Protein AF-X0XSM4-F1 (afdb_monomer)

Nearest PDB structures (foldseek):
  2i1s-assembly2_B  TM=7.220E-01  e=7.583E-03  Methanosarcina mazei Go1
  2i1s-assembly1_A  TM=7.155E-01  e=3.153E-02  Methanosarcina mazei Go1
  3gyx-assembly6_L  TM=2.040E-01  e=9.425E+00  Megalodesulfovibrio gigas

Radius of gyration: 25.73 Å; Cα contacts (8 Å, |Δi|>4): 231; chains: 1; bounding box: 65×59×68 Å

Solvent-accessible surface area (backbone atoms only — not comparable to full-atom values): 16179 Å² total; per-residue (Å²): 107,28,47,41,56,50,49,52,53,52,35,55,76,50,74,51,87,78,92,56,63,39,38,36,35,67,13,97,42,83,83,38,80,86,29,52,34,27,26,40,68,69,57,52,54,51,36,65,72,67,71,59,75,90,64,63,70,47,48,17,76,74,40,37,56,77,78,66,67,73,48,62,74,37,59,32,21,37,39,43,34,84,89,72,73,42,74,44,80,48,71,35,75,72,83,75,85,80,62,86,91,59,81,78,88,71,90,87,81,84,85,80,76,62,78,76,76,81,63,75,67,83,58,81,68,59,98,76,67,80,76,79,71,72,46,74,66,52,54,48,51,52,54,48,51,54,52,31,53,52,54,43,50,57,59,71,65,53,87,75,59,93,85,61,54,64,54,61,54,52,70,72,52,58,73,66,58,56,48,52,54,29,53,78,74,70,54,75,89,71,88,46,71,71,56,47,40,52,51,48,53,67,46,59,81,36,65,73,50,44,48,66,59,54,69,77,49,54,69,70,60,48,50,53,51,48,45,31,50,72,77,38,80,63,52,78,54,68,70,62,46,30,75,74,78,46,76,89,86,80,81,70,66,56,90,69,81,76,84,124

Secondary structure (DSSP, 8-state):
-BHHHHHHHHHHHTT------EEEE-SSSTT-TTS-EEE-HHHHHHHHHHT---S-EEETTT-BTGGGT--TT-EEEEEE-TTTTEEEEEE--------TTS-SS------SPPPPP---------TT-------HHHHHHHHHHHHHHHHHHHHHTS---TT--HHHHHHHS-HHHHHHHHHHHT-----SHHHHHHHHHHHTT-HHHHHHHHTTS-HHHHHHHHIIIIISTT---HHHHHHHH-------S-TTTT--

Mean predicted aligned error: 17.52 Å

InterPro domains:
  IPR012912 Plasmid pRiA4b, Orf3-like domain [PF07929] (2-116)
  IPR024047 MM3350-like superfamily [G3DSA:3.10.290.30] (1-140)
  IPR024047 MM3350-like superfamily [SSF159941] (1-137)

Structure (mmCIF, N/CA/C/O backbone):
data_AF-X0XSM4-F1
#
_entry.id   AF-X0XSM4-F1
#
loop_
_atom_site.group_PDB
_atom_site.id
_atom_site.type_symbol
_atom_site.label_atom_id
_atom_site.label_alt_id
_atom_site.label_comp_id
_atom_site.label_asym_id
_atom_site.label_entity_id
_atom_site.label_seq_id
_atom_site.pdbx_PDB_ins_code
_atom_site.Cartn_x
_atom_site.Cartn_y
_atom_site.Cartn_z
_atom_site.occupancy
_atom_site.B_iso_or_equiv
_atom_site.auth_seq_id
_atom_site.auth_comp_id
_atom_site.auth_asym_id
_atom_site.auth_atom_id
_atom_site.pdbx_PDB_model_num
ATOM 1 N N . GLN A 1 1 ? 18.789 -13.164 -24.350 1.00 89.06 1 GLN A N 1
ATOM 2 C CA . GLN A 1 1 ? 18.150 -11.992 -23.742 1.00 89.06 1 GLN A CA 1
ATOM 3 C C . GLN A 1 1 ? 18.539 -11.920 -22.274 1.00 89.06 1 GLN A C 1
ATOM 5 O O . GLN A 1 1 ? 18.286 -12.865 -21.519 1.00 89.06 1 GLN A O 1
ATOM 10 N N . THR A 1 2 ? 19.248 -10.860 -21.911 1.00 94.00 2 THR A N 1
ATOM 11 C CA . THR A 1 2 ? 19.599 -10.474 -20.542 1.00 94.00 2 THR A CA 1
ATOM 12 C C . THR A 1 2 ? 18.503 -9.600 -19.930 1.00 94.00 2 THR A C 1
ATOM 14 O O . THR A 1 2 ? 17.530 -9.258 -20.602 1.00 94.00 2 THR A O 1
ATOM 17 N N . LEU A 1 3 ? 18.631 -9.247 -18.648 1.00 93.81 3 LEU A N 1
ATOM 18 C CA . LEU A 1 3 ? 17.773 -8.205 -18.068 1.00 93.81 3 LEU A CA 1
ATOM 19 C C . LEU A 1 3 ? 18.073 -6.816 -18.648 1.00 93.81 3 LEU A C 1
ATOM 21 O O . LEU A 1 3 ? 17.181 -5.978 -18.694 1.00 93.81 3 LEU A O 1
ATOM 25 N N . GLU A 1 4 ? 19.294 -6.576 -19.122 1.00 93.62 4 GLU A N 1
ATOM 26 C CA . GLU A 1 4 ? 19.633 -5.349 -19.853 1.00 93.62 4 GLU A CA 1
ATOM 27 C C . GLU A 1 4 ? 18.922 -5.284 -21.216 1.00 93.62 4 GLU A C 1
ATOM 29 O O . GLU A 1 4 ? 18.350 -4.253 -21.561 1.00 93.62 4 GLU A O 1
ATOM 34 N N . ASP A 1 5 ? 18.834 -6.402 -21.944 1.00 92.69 5 ASP A N 1
ATOM 35 C CA . ASP A 1 5 ? 18.035 -6.461 -23.178 1.00 92.69 5 ASP A CA 1
ATOM 36 C C . ASP A 1 5 ? 16.553 -6.139 -22.891 1.00 92.69 5 ASP A C 1
ATOM 38 O O . ASP A 1 5 ? 15.900 -5.420 -23.650 1.00 92.69 5 ASP A O 1
ATOM 42 N N . LEU A 1 6 ? 16.025 -6.633 -21.762 1.00 93.06 6 LEU A N 1
ATOM 43 C CA . LEU A 1 6 ? 14.666 -6.323 -21.309 1.00 93.06 6 LEU A CA 1
ATOM 44 C C . LEU A 1 6 ? 14.508 -4.842 -20.932 1.00 93.06 6 LEU A C 1
ATOM 46 O O . LEU A 1 6 ? 13.479 -4.245 -21.242 1.00 93.06 6 LEU A O 1
ATOM 50 N N . HIS A 1 7 ? 15.512 -4.242 -20.292 1.00 92.25 7 HIS A N 1
ATOM 51 C CA . HIS A 1 7 ? 15.521 -2.813 -19.986 1.00 92.25 7 HIS A CA 1
ATOM 52 C C . HIS A 1 7 ? 15.334 -1.979 -21.258 1.00 92.25 7 HIS A C 1
ATOM 54 O O . HIS A 1 7 ? 14.421 -1.154 -21.307 1.00 92.25 7 HIS A O 1
ATOM 60 N N . TYR A 1 8 ? 16.131 -2.235 -22.297 1.00 90.88 8 TYR A N 1
ATOM 61 C CA . TYR A 1 8 ? 16.011 -1.509 -23.559 1.00 90.88 8 TYR A CA 1
ATOM 62 C C . TYR A 1 8 ? 14.669 -1.772 -24.249 1.00 90.88 8 TYR A C 1
ATOM 64 O O . TYR A 1 8 ? 14.053 -0.840 -24.762 1.00 90.88 8 TYR A O 1
ATOM 72 N N . ALA A 1 9 ? 14.154 -3.005 -24.199 1.00 92.06 9 ALA A N 1
ATOM 73 C CA . ALA A 1 9 ? 12.828 -3.321 -24.731 1.00 92.06 9 ALA A CA 1
ATOM 74 C C . ALA A 1 9 ? 11.721 -2.477 -24.070 1.00 92.06 9 ALA A C 1
ATOM 76 O O . ALA A 1 9 ? 10.849 -1.942 -24.761 1.00 92.06 9 ALA A O 1
ATOM 77 N N . ILE A 1 10 ? 11.770 -2.321 -22.743 1.00 89.88 10 ILE A N 1
ATOM 78 C CA . ILE A 1 10 ? 10.835 -1.474 -21.993 1.00 89.88 10 ILE A CA 1
ATOM 79 C C . ILE A 1 10 ? 11.050 -0.004 -22.366 1.00 89.88 10 ILE A C 1
ATOM 81 O O . ILE A 1 10 ? 10.089 0.672 -22.722 1.00 89.88 10 ILE A O 1
ATOM 85 N N . LEU A 1 11 ? 12.295 0.478 -22.355 1.00 88.31 11 LEU A N 1
ATOM 86 C CA . LEU A 1 11 ? 12.647 1.860 -22.688 1.00 88.31 11 LEU A CA 1
ATOM 87 C C . LEU A 1 11 ? 12.049 2.286 -24.042 1.00 88.31 11 LEU A C 1
ATOM 89 O O . LEU A 1 11 ? 11.319 3.278 -24.116 1.00 88.31 11 LEU A O 1
ATOM 93 N N . TYR A 1 12 ? 12.278 1.481 -25.084 1.00 87.69 12 TYR A N 1
ATOM 94 C CA . TYR A 1 12 ? 11.764 1.737 -26.429 1.00 87.69 12 TYR A CA 1
ATOM 95 C C . TYR A 1 12 ? 10.240 1.641 -26.510 1.00 87.69 12 TYR A C 1
ATOM 97 O O . TYR A 1 12 ? 9.612 2.466 -27.170 1.00 87.69 12 TYR A O 1
ATOM 105 N N . SER A 1 13 ? 9.623 0.688 -25.804 1.00 88.94 13 SER A N 1
ATOM 106 C CA . SER A 1 13 ? 8.156 0.551 -25.773 1.00 88.94 13 SER A CA 1
ATOM 107 C C . SER A 1 13 ? 7.472 1.777 -25.157 1.00 88.94 13 SER A C 1
ATOM 109 O O . SER A 1 13 ? 6.352 2.141 -25.538 1.00 88.94 13 SER A O 1
ATOM 111 N N . PHE A 1 14 ? 8.163 2.440 -24.228 1.00 85.81 14 PHE A N 1
ATOM 112 C CA . PHE A 1 14 ? 7.718 3.676 -23.599 1.00 85.81 14 PHE A CA 1
ATOM 113 C C . PHE A 1 14 ? 8.187 4.949 -24.318 1.00 85.81 14 PHE A C 1
ATOM 115 O O . PHE A 1 14 ? 7.875 6.030 -23.824 1.00 85.81 14 PHE A O 1
ATOM 122 N N . GLU A 1 15 ? 8.832 4.843 -25.486 1.00 84.81 15 GLU A N 1
ATOM 123 C CA . GLU A 1 15 ? 9.319 5.986 -26.284 1.00 84.81 15 GLU A CA 1
ATOM 124 C C . GLU A 1 15 ? 10.298 6.876 -25.496 1.00 84.81 15 GLU A C 1
ATOM 126 O O . GLU A 1 15 ? 10.267 8.102 -25.575 1.00 84.81 15 GLU A O 1
ATOM 131 N N . ARG A 1 16 ? 11.158 6.252 -24.684 1.00 81.19 16 ARG A N 1
ATOM 132 C CA . ARG A 1 16 ? 12.186 6.944 -23.898 1.00 81.19 16 ARG A CA 1
ATOM 133 C C . ARG A 1 16 ? 13.536 6.829 -24.601 1.00 81.19 16 ARG A C 1
ATOM 135 O O . ARG A 1 16 ? 13.877 5.768 -25.116 1.00 81.19 16 ARG A O 1
ATOM 142 N N . GLU A 1 17 ? 14.301 7.916 -24.601 1.00 69.00 17 GLU A N 1
ATOM 143 C CA . GLU A 1 17 ? 15.595 7.997 -25.302 1.00 69.00 17 GLU A CA 1
ATOM 144 C C . GLU A 1 17 ? 16.798 8.048 -24.349 1.00 69.00 17 GLU A C 1
ATOM 146 O O . GLU A 1 17 ? 17.923 7.754 -24.749 1.00 69.00 17 GLU A O 1
ATOM 151 N N . THR A 1 18 ? 16.574 8.399 -23.082 1.00 69.75 18 THR A N 1
ATOM 152 C CA . THR A 1 18 ? 17.624 8.530 -22.070 1.00 69.75 18 THR A CA 1
ATOM 153 C C . THR A 1 18 ? 17.818 7.241 -21.283 1.00 69.75 18 THR A C 1
ATOM 155 O O . THR A 1 18 ? 16.914 6.770 -20.593 1.00 69.75 18 THR A O 1
ATOM 158 N N . ASP A 1 19 ? 19.029 6.692 -21.361 1.00 73.06 19 ASP A N 1
ATOM 159 C CA . ASP A 1 19 ? 19.482 5.590 -20.515 1.00 73.06 19 ASP A CA 1
ATOM 160 C C . ASP A 1 19 ? 19.832 6.144 -19.123 1.00 73.06 19 ASP A C 1
ATOM 162 O O . ASP A 1 19 ? 20.831 6.844 -18.939 1.00 73.06 19 ASP A O 1
ATOM 166 N N . ASN A 1 20 ? 18.951 5.890 -18.156 1.00 77.75 20 ASN A N 1
ATOM 167 C CA . ASN A 1 20 ? 19.094 6.295 -16.760 1.00 77.75 20 ASN A CA 1
ATOM 168 C C . ASN A 1 20 ? 19.318 5.061 -15.882 1.00 77.75 20 ASN A C 1
ATOM 170 O O . ASN A 1 20 ? 18.975 3.940 -16.252 1.00 77.75 20 ASN A O 1
ATOM 174 N N . ALA A 1 21 ? 19.834 5.266 -14.666 1.00 83.62 21 ALA A N 1
ATOM 175 C CA . ALA A 1 21 ? 20.034 4.174 -13.716 1.00 83.62 21 ALA A CA 1
ATOM 176 C C . ALA A 1 21 ? 18.736 3.382 -13.480 1.00 83.62 21 ALA A C 1
ATOM 178 O O . ALA A 1 21 ? 17.670 3.958 -13.243 1.00 83.62 21 ALA A O 1
ATOM 179 N N . TYR A 1 22 ? 18.855 2.055 -13.520 1.00 87.94 22 TYR A N 1
ATOM 180 C CA . TYR A 1 22 ? 17.733 1.136 -13.390 1.00 87.94 22 TYR A CA 1
ATOM 181 C C . TYR A 1 22 ? 18.068 -0.074 -12.509 1.00 87.94 22 TYR A C 1
ATOM 183 O O . TYR A 1 22 ? 19.235 -0.442 -12.325 1.00 87.94 22 TYR A O 1
ATOM 191 N N . GLU A 1 23 ? 17.021 -0.705 -11.978 1.00 89.75 23 GLU A N 1
ATOM 192 C CA . GLU A 1 23 ? 17.104 -1.871 -11.101 1.00 89.75 23 GLU A CA 1
ATOM 193 C C . GLU A 1 23 ? 15.926 -2.824 -11.324 1.00 89.75 23 GLU A C 1
ATOM 195 O O . GLU A 1 23 ? 14.773 -2.409 -11.392 1.00 89.75 23 GLU A O 1
ATOM 200 N N . PHE A 1 24 ? 16.210 -4.122 -11.382 1.00 90.19 24 PHE A N 1
ATOM 201 C CA . PHE A 1 24 ? 15.199 -5.173 -11.323 1.00 90.19 24 PHE A CA 1
ATOM 202 C C . PHE A 1 24 ? 15.213 -5.843 -9.953 1.00 90.19 24 PHE A C 1
ATOM 204 O O . PHE A 1 24 ? 16.271 -6.278 -9.491 1.00 90.19 24 PHE A O 1
ATOM 211 N N . CYS A 1 25 ? 14.039 -6.012 -9.346 1.00 88.81 25 CYS A N 1
ATOM 212 C CA . CYS A 1 25 ? 13.877 -6.676 -8.055 1.00 88.81 25 CYS A CA 1
ATOM 213 C C . CYS A 1 25 ? 12.989 -7.907 -8.188 1.00 88.81 25 CYS A C 1
ATOM 215 O O . CYS A 1 25 ? 11.821 -7.821 -8.552 1.00 88.81 25 CYS A O 1
ATOM 217 N N . THR A 1 26 ? 13.542 -9.057 -7.809 1.00 82.50 26 THR A N 1
ATOM 218 C CA . THR A 1 26 ? 12.849 -10.361 -7.820 1.00 82.50 26 THR A CA 1
ATOM 219 C C . THR A 1 26 ? 12.192 -10.707 -6.474 1.00 82.50 26 THR A C 1
ATOM 221 O O . THR A 1 26 ? 11.944 -11.875 -6.178 1.00 82.50 26 THR A O 1
ATOM 224 N N . GLY A 1 27 ? 11.965 -9.701 -5.620 1.00 72.19 27 GLY A N 1
ATOM 225 C CA . GLY A 1 27 ? 11.283 -9.849 -4.331 1.00 72.19 27 GLY A CA 1
ATOM 226 C C . GLY A 1 27 ? 9.802 -10.207 -4.484 1.00 72.19 27 GLY A C 1
ATOM 227 O O . GLY A 1 27 ? 9.268 -10.248 -5.589 1.00 72.19 27 GLY A O 1
ATOM 228 N N . LYS A 1 28 ? 9.118 -10.470 -3.364 1.00 66.75 28 LYS A N 1
ATOM 229 C CA . LYS A 1 28 ? 7.682 -10.816 -3.376 1.00 66.75 28 LYS A CA 1
ATOM 230 C C . LYS A 1 28 ? 6.769 -9.628 -3.688 1.00 66.75 28 LYS A C 1
ATOM 232 O O . LYS A 1 28 ? 5.593 -9.835 -3.967 1.00 66.75 28 LYS A O 1
ATOM 237 N N . ASP A 1 29 ? 7.301 -8.416 -3.585 1.00 65.25 29 ASP A N 1
ATOM 238 C CA . ASP A 1 29 ? 6.601 -7.149 -3.765 1.00 65.25 29 ASP A CA 1
ATOM 239 C C . ASP A 1 29 ? 7.558 -6.137 -4.431 1.00 65.25 29 ASP A C 1
ATOM 241 O O . ASP A 1 29 ? 8.773 -6.233 -4.217 1.00 65.25 29 ASP A O 1
ATOM 245 N N . PRO A 1 30 ? 7.063 -5.175 -5.232 1.00 61.97 30 PRO A N 1
ATOM 246 C CA . PRO A 1 30 ? 7.872 -4.105 -5.818 1.00 61.97 30 PRO A CA 1
ATOM 247 C C . PRO A 1 30 ? 8.816 -3.363 -4.865 1.00 61.97 30 PRO A C 1
ATOM 249 O O . PRO A 1 30 ? 9.881 -2.928 -5.315 1.00 61.97 30 PRO A O 1
ATOM 252 N N . TYR A 1 31 ? 8.453 -3.255 -3.585 1.00 64.75 31 TYR A N 1
ATOM 253 C CA . TYR A 1 31 ? 9.234 -2.616 -2.523 1.00 64.75 31 TYR A CA 1
ATOM 254 C C . TYR A 1 31 ? 9.943 -3.626 -1.602 1.00 64.75 31 TYR A C 1
ATOM 256 O O . TYR A 1 31 ? 10.636 -3.231 -0.659 1.00 64.75 31 TYR A O 1
ATOM 264 N N . ASP A 1 32 ? 9.805 -4.931 -1.856 1.00 67.19 32 ASP A N 1
ATOM 265 C CA . ASP A 1 32 ? 10.475 -5.983 -1.092 1.00 67.19 32 ASP A CA 1
ATOM 266 C C . ASP A 1 32 ? 11.976 -6.025 -1.411 1.00 67.19 32 ASP A C 1
ATOM 268 O O . ASP A 1 32 ? 12.456 -6.748 -2.289 1.00 67.19 32 ASP A O 1
ATOM 272 N N . ARG A 1 33 ? 12.744 -5.271 -0.619 1.00 62.72 33 ARG A N 1
ATOM 273 C CA . ARG A 1 33 ? 14.212 -5.209 -0.688 1.00 62.72 33 ARG A CA 1
ATOM 274 C C . ARG A 1 33 ? 14.915 -6.488 -0.209 1.00 62.72 33 ARG A C 1
ATOM 276 O O . ARG A 1 33 ? 16.144 -6.511 -0.174 1.00 62.72 33 ARG A O 1
ATOM 283 N N . SER A 1 34 ? 14.182 -7.537 0.184 1.00 67.69 34 SER A N 1
ATOM 284 C CA . SER A 1 34 ? 14.777 -8.826 0.567 1.00 67.69 34 SER A CA 1
ATOM 285 C C . SER A 1 34 ? 15.124 -9.722 -0.633 1.00 67.69 34 SER A C 1
ATOM 287 O O . SER A 1 34 ? 15.891 -10.679 -0.479 1.00 67.69 34 SER A O 1
ATOM 289 N N . GLY A 1 35 ? 14.596 -9.406 -1.823 1.00 73.75 35 GLY A N 1
ATOM 290 C CA . GLY A 1 35 ? 14.888 -10.099 -3.080 1.00 73.75 35 GLY A CA 1
ATOM 291 C C . GLY A 1 35 ? 16.284 -9.816 -3.651 1.00 73.75 35 GLY A C 1
ATOM 292 O O . GLY A 1 35 ? 17.011 -8.937 -3.189 1.00 73.75 35 GLY A O 1
ATOM 293 N N . VAL A 1 36 ? 16.674 -10.576 -4.682 1.00 84.75 36 VAL A N 1
ATOM 294 C CA . VAL A 1 36 ? 17.908 -10.300 -5.438 1.00 84.75 36 VAL A CA 1
ATOM 295 C C . VAL A 1 36 ? 17.657 -9.107 -6.354 1.00 84.75 36 VAL A C 1
ATOM 297 O O . VAL A 1 36 ? 16.639 -9.075 -7.056 1.00 84.75 36 VAL A O 1
ATOM 300 N N . ARG A 1 37 ? 18.597 -8.158 -6.347 1.00 87.50 37 ARG A N 1
ATOM 301 C CA . ARG A 1 37 ? 18.556 -6.950 -7.175 1.00 87.50 37 ARG A CA 1
ATOM 302 C C . ARG A 1 37 ? 19.527 -7.067 -8.331 1.00 87.50 37 ARG A C 1
ATOM 304 O O . ARG A 1 37 ? 20.675 -7.450 -8.116 1.00 87.50 37 ARG A O 1
ATOM 311 N N . TYR A 1 38 ? 19.098 -6.702 -9.528 1.00 90.38 38 TYR A N 1
ATOM 312 C CA . TYR A 1 38 ? 19.962 -6.641 -10.701 1.00 90.38 38 TYR A CA 1
ATOM 313 C C . TYR A 1 38 ? 20.011 -5.212 -11.219 1.00 90.38 38 TYR A C 1
ATOM 315 O O . TYR A 1 38 ? 18.990 -4.670 -11.627 1.00 90.38 38 TYR A O 1
ATOM 323 N N . VAL A 1 39 ? 21.195 -4.607 -11.180 1.00 89.44 39 VAL A N 1
ATOM 324 C CA . VAL A 1 39 ? 21.393 -3.178 -11.466 1.00 89.44 39 VAL A CA 1
ATOM 325 C C . VAL A 1 39 ? 22.245 -2.971 -12.717 1.00 89.44 39 VAL A C 1
ATOM 327 O O . VAL A 1 39 ? 22.939 -3.895 -13.167 1.00 89.44 39 VAL A O 1
ATOM 330 N N . CYS A 1 40 ? 22.206 -1.755 -13.269 1.00 87.69 40 CYS A N 1
ATOM 331 C CA . CYS A 1 40 ? 23.067 -1.361 -14.384 1.00 87.69 40 CYS A CA 1
ATOM 332 C C . CYS A 1 40 ? 24.562 -1.449 -14.025 1.00 87.69 40 CYS A C 1
ATOM 334 O O . CYS A 1 40 ? 24.969 -1.422 -12.855 1.00 87.69 40 CYS A O 1
ATOM 336 N N . LYS A 1 41 ? 25.404 -1.574 -15.052 1.00 83.75 41 LYS A N 1
ATOM 337 C CA . LYS A 1 41 ? 26.846 -1.818 -14.917 1.00 83.75 41 LYS A CA 1
ATOM 338 C C . LYS A 1 41 ? 27.560 -0.719 -14.126 1.00 83.75 41 LYS A C 1
ATOM 340 O O . LYS A 1 41 ? 28.451 -1.011 -13.328 1.00 83.75 41 LYS A O 1
ATOM 345 N N . GLU A 1 42 ? 27.158 0.527 -14.319 1.00 80.94 42 GLU A N 1
ATOM 346 C CA . GLU A 1 42 ? 27.695 1.712 -13.655 1.00 80.94 42 GLU A CA 1
ATOM 347 C C . GLU A 1 42 ? 27.440 1.626 -12.148 1.00 80.94 42 GLU A C 1
ATOM 349 O O . GLU A 1 42 ? 28.354 1.834 -11.346 1.00 80.94 42 GLU A O 1
ATOM 354 N N . THR A 1 43 ? 26.225 1.228 -11.761 1.00 81.38 43 THR A N 1
ATOM 355 C CA . THR A 1 43 ? 25.838 1.027 -10.359 1.00 81.38 43 THR A CA 1
ATOM 356 C C . THR A 1 43 ? 26.631 -0.108 -9.716 1.00 81.38 43 THR A C 1
ATOM 358 O O . THR A 1 43 ? 27.134 0.061 -8.604 1.00 81.38 43 THR A O 1
ATOM 361 N N . VAL A 1 44 ? 26.835 -1.234 -10.417 1.00 79.75 44 VAL A N 1
ATOM 362 C CA . VAL A 1 44 ? 27.693 -2.331 -9.920 1.00 79.75 44 VAL A CA 1
ATOM 363 C C . VAL A 1 44 ? 29.103 -1.821 -9.613 1.00 79.75 44 VAL A C 1
ATOM 365 O O . VAL A 1 44 ? 29.607 -2.027 -8.510 1.00 79.75 44 VAL A O 1
ATOM 368 N N . GLN A 1 45 ? 29.718 -1.081 -10.539 1.00 78.75 45 GLN A N 1
ATOM 369 C CA . GLN A 1 45 ? 31.069 -0.543 -10.349 1.00 78.75 45 GLN A CA 1
ATOM 370 C C . GLN A 1 45 ? 31.153 0.446 -9.179 1.00 78.75 45 GLN A C 1
ATOM 372 O O . GLN A 1 45 ? 32.177 0.519 -8.496 1.00 78.75 45 GLN A O 1
ATOM 377 N N . GLN A 1 46 ? 30.106 1.238 -8.939 1.00 76.50 46 GLN A N 1
ATOM 378 C CA . GLN A 1 46 ? 30.055 2.158 -7.801 1.00 76.50 46 GLN A CA 1
ATOM 379 C C . GLN A 1 46 ? 29.936 1.420 -6.463 1.00 76.50 46 GLN A C 1
ATOM 381 O O . GLN A 1 46 ? 30.607 1.800 -5.500 1.00 76.50 46 GLN A O 1
ATOM 386 N N . ILE A 1 47 ? 29.123 0.361 -6.408 1.00 75.19 47 ILE A N 1
ATOM 387 C CA . ILE A 1 47 ? 28.968 -0.501 -5.228 1.00 75.19 47 ILE A CA 1
ATOM 388 C C . ILE A 1 47 ? 30.299 -1.182 -4.889 1.00 75.19 47 ILE A C 1
ATOM 390 O O . ILE A 1 47 ? 30.751 -1.116 -3.744 1.00 75.19 47 ILE A O 1
ATOM 394 N N . GLU A 1 48 ? 30.966 -1.759 -5.892 1.00 74.56 48 GLU A N 1
ATOM 395 C CA . GLU A 1 48 ? 32.277 -2.401 -5.739 1.00 74.56 48 GLU A CA 1
ATOM 396 C C . GLU A 1 48 ? 33.343 -1.419 -5.231 1.00 74.56 48 GLU A C 1
ATOM 398 O O . GLU A 1 48 ? 34.116 -1.754 -4.334 1.00 74.56 48 GLU A O 1
ATOM 403 N N . LYS A 1 49 ? 33.348 -0.176 -5.735 1.00 72.50 49 LYS A N 1
ATOM 404 C CA . LYS A 1 49 ? 34.269 0.885 -5.283 1.00 72.50 49 LYS A CA 1
ATOM 405 C C . LYS A 1 49 ? 34.004 1.352 -3.850 1.00 72.50 49 LYS A C 1
ATOM 407 O O . LYS A 1 49 ? 34.950 1.695 -3.147 1.00 72.50 49 LYS A O 1
ATOM 412 N N . LYS A 1 50 ? 32.738 1.403 -3.421 1.00 68.12 50 LYS A N 1
ATOM 413 C CA . LYS A 1 50 ? 32.342 1.850 -2.072 1.00 68.12 50 LYS A CA 1
ATOM 414 C C . LYS A 1 50 ? 32.430 0.745 -1.013 1.00 68.12 50 LYS A C 1
ATOM 416 O O . LYS A 1 50 ? 32.290 1.047 0.167 1.00 68.12 50 LYS A O 1
ATOM 421 N N . GLY A 1 51 ? 32.648 -0.514 -1.406 1.00 57.16 51 GLY A N 1
ATOM 422 C CA . GLY A 1 51 ? 32.749 -1.653 -0.484 1.00 57.16 51 GLY A CA 1
ATOM 423 C C . GLY A 1 51 ? 31.458 -1.961 0.286 1.00 57.16 51 GLY A C 1
ATOM 424 O O . GLY A 1 51 ? 31.492 -2.713 1.258 1.00 57.16 51 GLY A O 1
ATOM 425 N N . SER A 1 52 ? 30.325 -1.385 -0.126 1.00 52.56 52 SER A N 1
ATOM 426 C CA . SER A 1 52 ? 29.034 -1.523 0.551 1.00 52.56 52 SER A CA 1
ATOM 427 C C . SER A 1 52 ? 28.167 -2.538 -0.186 1.00 52.56 52 SER A C 1
ATOM 429 O O . SER A 1 52 ? 27.386 -2.189 -1.065 1.00 52.56 52 SER A O 1
ATOM 431 N N . ALA A 1 53 ? 28.332 -3.817 0.140 1.00 51.50 53 ALA A N 1
ATOM 432 C CA . ALA A 1 53 ? 27.475 -4.887 -0.364 1.00 51.50 53 ALA A CA 1
ATOM 433 C C . ALA A 1 53 ? 26.326 -5.158 0.622 1.00 51.50 53 ALA A C 1
ATOM 435 O O . ALA A 1 53 ? 26.232 -6.236 1.208 1.00 51.50 53 ALA A O 1
ATOM 436 N N . GLU A 1 54 ? 25.451 -4.176 0.851 1.00 47.00 54 GLU A N 1
ATOM 437 C CA . GLU A 1 54 ? 24.199 -4.434 1.571 1.00 47.00 54 GLU A CA 1
ATOM 438 C C . GLU A 1 54 ? 23.211 -5.147 0.637 1.00 47.00 54 GLU A C 1
ATOM 440 O O . GLU A 1 54 ? 22.408 -4.512 -0.038 1.00 47.00 54 GLU A O 1
ATOM 445 N N . GLY A 1 55 ? 23.285 -6.482 0.577 1.00 57.09 55 GLY A N 1
ATOM 446 C CA . GLY A 1 55 ? 22.331 -7.347 -0.133 1.00 57.09 55 GLY A CA 1
ATOM 447 C C . GLY A 1 55 ? 22.915 -8.124 -1.320 1.00 57.09 55 GLY A C 1
ATOM 448 O O . GLY A 1 55 ? 24.041 -7.897 -1.757 1.00 57.09 55 GLY A O 1
ATOM 449 N N . LYS A 1 56 ? 22.140 -9.085 -1.844 1.00 69.31 56 LYS A N 1
ATOM 450 C CA . LYS A 1 56 ? 22.491 -9.849 -3.053 1.00 69.31 56 LYS A CA 1
ATOM 451 C C . LYS A 1 56 ? 22.224 -8.978 -4.285 1.00 69.31 56 LYS A C 1
ATOM 453 O O . LYS A 1 56 ? 21.116 -8.995 -4.817 1.00 69.31 56 LYS A O 1
ATOM 458 N N . THR A 1 57 ? 23.226 -8.214 -4.707 1.00 77.50 57 THR A N 1
ATOM 459 C CA . THR A 1 57 ? 23.167 -7.391 -5.922 1.00 77.50 57 THR A CA 1
ATOM 460 C C . THR A 1 57 ? 23.947 -8.067 -7.055 1.00 77.50 57 THR A C 1
ATOM 462 O O . THR A 1 57 ? 25.082 -8.494 -6.857 1.00 77.50 57 THR A O 1
ATOM 465 N N . GLY A 1 58 ? 23.336 -8.183 -8.232 1.00 85.19 58 GLY A N 1
ATOM 466 C CA . GLY A 1 58 ? 23.927 -8.704 -9.464 1.00 85.19 58 GLY A CA 1
ATOM 467 C C . GLY A 1 58 ? 23.892 -7.681 -10.602 1.00 85.19 58 GLY A C 1
ATOM 468 O O . GLY A 1 58 ? 23.282 -6.621 -10.490 1.00 85.19 58 GLY A O 1
ATOM 469 N N . SER A 1 59 ? 24.545 -8.004 -11.718 1.00 89.25 59 SER A N 1
ATOM 470 C CA . SER A 1 59 ? 24.550 -7.163 -12.922 1.00 89.25 59 SER A CA 1
ATOM 471 C C . SER A 1 59 ? 23.435 -7.575 -13.883 1.00 89.25 59 SER A C 1
ATOM 473 O O . SER A 1 59 ? 23.358 -8.746 -14.264 1.00 89.25 59 SER A O 1
ATOM 475 N N . ALA A 1 60 ? 22.609 -6.614 -14.309 1.00 91.94 60 ALA A N 1
ATOM 476 C CA . ALA A 1 60 ? 21.553 -6.836 -15.300 1.00 91.94 60 ALA A CA 1
ATOM 477 C C . ALA A 1 60 ? 22.104 -7.247 -16.681 1.00 91.94 60 ALA A C 1
ATOM 479 O O . ALA A 1 60 ? 21.506 -8.086 -17.354 1.00 91.94 60 ALA A O 1
ATOM 480 N N . ALA A 1 61 ? 23.285 -6.740 -17.047 1.00 91.31 61 ALA A N 1
ATOM 481 C CA . ALA A 1 61 ? 23.992 -7.079 -18.284 1.00 91.31 61 ALA A CA 1
ATOM 482 C C . ALA A 1 61 ? 24.488 -8.537 -18.329 1.00 91.31 61 ALA A C 1
ATOM 484 O O . ALA A 1 61 ? 24.736 -9.086 -19.399 1.00 91.31 61 ALA A O 1
ATOM 485 N N . MET A 1 62 ? 24.657 -9.180 -17.167 1.00 89.75 62 MET A N 1
ATOM 486 C CA . MET A 1 62 ? 25.252 -10.521 -17.068 1.00 89.75 62 MET A CA 1
ATOM 487 C C . MET A 1 62 ? 24.220 -11.626 -16.830 1.00 89.75 62 MET A C 1
ATOM 489 O O . MET A 1 62 ? 24.480 -12.786 -17.147 1.00 89.75 62 MET A O 1
ATOM 493 N N . ILE A 1 63 ? 23.068 -11.298 -16.243 1.00 93.06 63 ILE A N 1
ATOM 494 C CA . ILE A 1 63 ? 22.025 -12.280 -15.940 1.00 93.06 63 ILE A CA 1
ATOM 495 C C . ILE A 1 63 ? 21.087 -12.455 -17.136 1.00 93.06 63 ILE A C 1
ATOM 497 O O . ILE A 1 63 ? 20.611 -11.486 -17.726 1.00 93.06 63 ILE A O 1
ATOM 501 N N . THR A 1 64 ? 20.802 -13.706 -17.495 1.00 92.56 64 THR A N 1
ATOM 502 C CA . THR A 1 64 ? 19.856 -14.029 -18.574 1.00 92.56 64 THR A CA 1
ATOM 503 C C . THR A 1 64 ? 18.452 -14.242 -18.024 1.00 92.56 64 THR A C 1
ATOM 505 O O . THR A 1 64 ? 18.303 -14.761 -16.916 1.00 92.56 64 THR A O 1
ATOM 508 N N . LEU A 1 65 ? 17.420 -13.931 -18.814 1.00 90.06 65 LEU A N 1
ATOM 509 C CA . LEU A 1 65 ? 16.033 -14.234 -18.436 1.00 90.06 65 LEU A CA 1
ATOM 510 C C . LEU A 1 65 ? 15.836 -15.731 -18.143 1.00 90.06 65 LEU A C 1
ATOM 512 O O . LEU A 1 65 ? 15.193 -16.091 -17.164 1.00 90.06 65 LEU A O 1
ATOM 516 N N . ALA A 1 66 ? 16.478 -16.606 -18.923 1.00 89.62 66 ALA A N 1
ATOM 517 C CA . ALA A 1 66 ? 16.431 -18.053 -18.709 1.00 89.62 66 ALA A CA 1
ATOM 518 C C . ALA A 1 66 ? 17.054 -18.480 -17.365 1.00 89.62 66 ALA A C 1
ATOM 520 O O . ALA A 1 66 ? 16.539 -19.371 -16.696 1.00 89.62 66 ALA A O 1
ATOM 521 N N . SER A 1 67 ? 18.145 -17.835 -16.938 1.00 90.62 67 SER A N 1
ATOM 522 C CA . SER A 1 67 ? 18.807 -18.149 -15.661 1.00 90.62 67 SER A CA 1
ATOM 523 C C . SER A 1 67 ? 18.053 -17.669 -14.420 1.00 90.62 67 SER A C 1
ATOM 525 O O . SER A 1 67 ? 18.395 -18.090 -13.318 1.00 90.62 67 SER A O 1
ATOM 527 N N . LEU A 1 68 ? 17.048 -16.801 -14.582 1.00 87.94 68 LEU A N 1
ATOM 528 C CA . LEU A 1 68 ? 16.191 -16.360 -13.478 1.00 87.94 68 LEU A CA 1
ATOM 529 C C . LEU A 1 68 ? 15.151 -17.417 -13.074 1.00 87.94 68 LEU A C 1
ATOM 531 O O . LEU A 1 68 ? 14.515 -17.248 -12.039 1.00 87.94 68 LEU A O 1
ATOM 535 N N . ASP A 1 69 ? 14.987 -18.486 -13.866 1.00 88.38 69 ASP A N 1
ATOM 536 C CA . ASP A 1 69 ? 13.995 -19.551 -13.649 1.00 88.38 69 ASP A CA 1
ATOM 537 C C . ASP A 1 69 ? 12.571 -19.007 -13.411 1.00 88.38 69 ASP A C 1
ATOM 539 O O . ASP A 1 69 ? 11.834 -19.484 -12.543 1.00 88.38 69 ASP A O 1
ATOM 543 N N . LEU A 1 70 ? 12.207 -17.973 -14.183 1.00 88.75 70 LEU A N 1
ATOM 544 C CA . LEU A 1 70 ? 10.912 -17.299 -14.095 1.00 88.75 70 LEU A CA 1
ATOM 545 C C . LEU A 1 70 ? 9.765 -18.292 -14.301 1.00 88.75 70 LEU A C 1
ATOM 547 O O . LEU A 1 70 ? 9.834 -19.176 -15.161 1.00 88.75 70 LEU A O 1
ATOM 551 N N . LYS A 1 71 ? 8.705 -18.134 -13.510 1.00 87.94 71 LYS A N 1
ATOM 552 C CA . LYS A 1 71 ? 7.496 -18.958 -13.590 1.00 87.94 71 LYS A CA 1
ATOM 553 C C . LYS A 1 71 ? 6.347 -18.186 -14.219 1.00 87.94 71 LYS A C 1
ATOM 555 O O . LYS A 1 71 ? 6.280 -16.964 -14.104 1.00 87.94 71 LYS A O 1
ATOM 560 N N . ASP A 1 72 ? 5.427 -18.929 -14.820 1.00 90.62 72 ASP A N 1
ATOM 561 C CA . ASP A 1 72 ? 4.130 -18.398 -15.225 1.00 90.62 72 ASP A CA 1
ATOM 562 C C . ASP A 1 72 ? 3.450 -17.732 -14.018 1.00 90.62 72 ASP A C 1
ATOM 564 O O . ASP A 1 72 ? 3.572 -18.197 -12.878 1.00 90.62 72 ASP A O 1
ATOM 568 N N . ASP A 1 73 ? 2.774 -16.618 -14.272 1.00 84.75 73 ASP A N 1
ATOM 569 C CA . ASP A 1 73 ? 2.140 -15.743 -13.284 1.00 84.75 73 ASP A CA 1
ATOM 570 C C . ASP A 1 73 ? 3.070 -15.091 -12.250 1.00 84.75 73 ASP A C 1
ATOM 572 O O . ASP A 1 73 ? 2.612 -14.464 -11.290 1.00 84.75 73 ASP A O 1
ATOM 576 N N . GLN A 1 74 ? 4.388 -15.171 -12.440 1.00 84.38 74 GLN A N 1
ATOM 577 C CA . GLN A 1 74 ? 5.328 -14.459 -11.586 1.00 84.38 74 GLN A CA 1
ATOM 578 C C . GLN A 1 74 ? 5.302 -12.957 -11.880 1.00 84.38 74 GLN A C 1
ATOM 580 O O . GLN A 1 74 ? 5.327 -12.528 -13.033 1.00 84.38 74 GLN A O 1
ATOM 585 N N .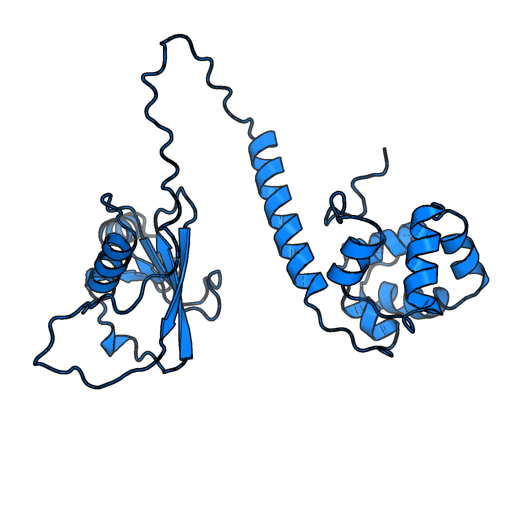 VAL A 1 75 ? 5.326 -12.149 -10.821 1.00 86.75 75 VAL A N 1
ATOM 586 C CA . VAL A 1 75 ? 5.479 -10.695 -10.912 1.00 86.75 75 VAL A CA 1
ATOM 587 C C . VAL A 1 75 ? 6.806 -10.292 -10.284 1.00 86.75 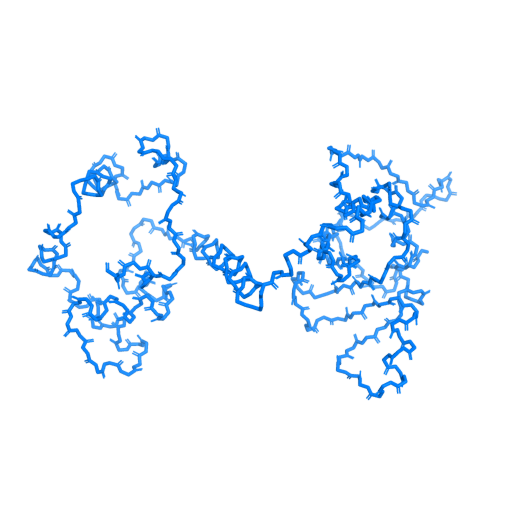75 VAL A C 1
ATOM 589 O O . VAL A 1 75 ? 7.179 -10.804 -9.229 1.00 86.75 75 VAL A O 1
ATOM 592 N N . PHE A 1 76 ? 7.520 -9.379 -10.932 1.00 87.44 76 PHE A N 1
ATOM 593 C CA . PHE A 1 76 ? 8.720 -8.745 -10.391 1.00 87.44 76 PHE A CA 1
ATOM 594 C C . PHE A 1 76 ? 8.754 -7.267 -10.787 1.00 87.44 76 PHE A C 1
ATOM 596 O O . PHE A 1 76 ? 8.044 -6.854 -11.705 1.00 87.44 76 PHE A O 1
ATOM 603 N N . SER A 1 77 ? 9.533 -6.451 -10.078 1.00 88.50 77 SER A N 1
ATOM 604 C CA . SER A 1 77 ? 9.557 -5.007 -10.323 1.00 88.50 77 SER A CA 1
ATOM 605 C C . SER A 1 77 ? 10.769 -4.557 -11.119 1.00 88.50 77 SER A C 1
ATOM 607 O O . SER A 1 77 ? 11.848 -5.153 -11.066 1.00 88.50 77 SER A O 1
ATOM 609 N N . TYR A 1 78 ? 10.556 -3.474 -11.855 1.00 88.69 78 TYR A N 1
ATOM 610 C CA . TYR A 1 78 ? 11.555 -2.767 -12.629 1.00 88.69 78 TYR A CA 1
ATOM 611 C C . TYR A 1 78 ? 11.481 -1.275 -12.308 1.00 88.69 78 TYR A C 1
ATOM 613 O O . TYR A 1 78 ? 10.494 -0.601 -12.604 1.00 88.69 78 TYR A O 1
ATOM 621 N N . TRP A 1 79 ? 12.537 -0.785 -11.679 1.00 86.44 79 TRP A N 1
ATOM 622 C CA . TRP A 1 79 ? 12.736 0.604 -11.317 1.00 86.44 79 TRP A CA 1
ATOM 623 C C . TRP A 1 79 ? 13.570 1.279 -12.396 1.00 86.44 79 TRP A C 1
ATOM 625 O O . TRP A 1 79 ? 14.651 0.799 -12.740 1.00 86.44 79 TRP A O 1
ATOM 635 N N . PHE A 1 80 ? 13.072 2.392 -12.917 1.00 83.50 80 PHE A N 1
ATOM 636 C CA . PHE A 1 80 ? 13.759 3.205 -13.910 1.00 83.50 80 PHE A CA 1
ATOM 637 C C . PHE A 1 80 ? 13.836 4.640 -13.427 1.00 83.50 80 PHE A C 1
ATOM 639 O O . PHE A 1 80 ? 12.835 5.177 -12.965 1.00 83.50 80 PHE A O 1
ATOM 646 N N . ASP A 1 81 ? 14.999 5.263 -13.597 1.00 73.38 81 ASP A N 1
ATOM 647 C CA . ASP A 1 81 ? 15.227 6.642 -13.187 1.00 73.38 81 ASP A CA 1
ATOM 648 C C . ASP A 1 81 ? 14.907 6.830 -11.697 1.00 73.38 81 ASP A C 1
ATOM 650 O O . ASP A 1 81 ? 13.849 7.320 -11.304 1.00 73.38 81 ASP A O 1
ATOM 654 N N . MET A 1 82 ? 15.858 6.417 -10.854 1.00 66.56 82 MET A N 1
ATOM 655 C CA . MET A 1 82 ? 15.772 6.477 -9.387 1.00 66.56 82 MET A CA 1
ATOM 656 C C . MET A 1 82 ? 15.481 7.883 -8.828 1.00 66.56 82 MET A C 1
ATOM 658 O O . MET A 1 82 ? 15.200 8.005 -7.641 1.00 66.56 82 MET A O 1
ATOM 662 N N . SER A 1 83 ? 15.561 8.931 -9.656 1.00 58.44 83 SER A N 1
ATOM 663 C CA . SER A 1 83 ? 15.196 10.303 -9.291 1.00 58.44 83 SER A CA 1
ATOM 664 C C . SER A 1 83 ? 13.726 10.644 -9.560 1.00 58.44 83 SER A C 1
ATOM 666 O O . SER A 1 83 ? 13.205 11.582 -8.968 1.00 58.44 83 SER A O 1
ATOM 668 N N . LYS A 1 84 ? 13.052 9.881 -10.431 1.00 56.91 84 LYS A N 1
ATOM 669 C CA . LYS A 1 84 ? 11.668 10.115 -10.880 1.00 56.91 84 LYS A CA 1
ATOM 670 C C . LYS A 1 84 ? 10.691 9.000 -10.483 1.00 56.91 84 LYS A C 1
ATOM 672 O O . LYS A 1 84 ? 9.563 8.990 -10.960 1.00 56.91 84 LYS A O 1
ATOM 677 N N . GLU A 1 85 ? 11.140 8.057 -9.652 1.00 65.06 85 GLU A N 1
ATOM 678 C CA . GLU A 1 85 ? 10.340 6.989 -9.025 1.00 65.06 85 GLU A CA 1
ATOM 679 C C . GLU A 1 85 ? 9.450 6.172 -9.985 1.00 65.06 85 GLU A C 1
ATOM 681 O O . GLU A 1 85 ? 8.340 5.763 -9.640 1.00 65.06 85 GLU A O 1
ATOM 686 N N . TRP A 1 86 ? 9.926 5.863 -11.198 1.00 75.75 86 TRP A N 1
ATOM 687 C CA . TRP A 1 86 ? 9.158 4.993 -12.093 1.00 75.75 86 TRP A CA 1
ATOM 688 C C . TRP A 1 86 ? 9.305 3.534 -11.697 1.00 75.75 86 TRP A C 1
ATOM 690 O O . TRP A 1 86 ? 10.359 2.926 -11.897 1.00 75.75 86 TRP A O 1
ATOM 700 N N . VAL A 1 87 ? 8.204 2.947 -11.233 1.00 82.31 87 VAL A N 1
ATOM 701 C CA . VAL A 1 87 ? 8.104 1.516 -10.950 1.00 82.31 87 VAL A CA 1
ATOM 702 C C . VAL A 1 87 ? 7.196 0.855 -11.977 1.00 82.31 87 VAL A C 1
ATOM 704 O O . VAL A 1 87 ? 6.019 1.185 -12.096 1.00 82.31 87 VAL A O 1
ATOM 707 N N . HIS A 1 88 ? 7.736 -0.118 -12.703 1.00 83.88 88 HIS A N 1
ATOM 708 C CA . HIS A 1 88 ? 6.963 -1.011 -13.555 1.00 83.88 88 HIS A CA 1
ATOM 709 C C . HIS A 1 88 ? 6.819 -2.359 -12.854 1.00 83.88 88 HIS A C 1
ATOM 711 O O . HIS A 1 88 ? 7.795 -2.919 -12.348 1.00 83.88 88 HIS A O 1
ATOM 717 N N . LEU A 1 89 ? 5.602 -2.898 -12.858 1.00 88.44 89 LEU A N 1
ATOM 718 C CA . LEU A 1 89 ? 5.345 -4.283 -12.479 1.00 88.44 89 LEU A CA 1
ATOM 719 C C . LEU A 1 89 ? 5.370 -5.135 -13.739 1.00 88.44 89 LEU A C 1
ATOM 721 O O . LEU A 1 89 ? 4.552 -4.947 -14.638 1.00 88.44 89 LEU A O 1
ATOM 725 N N . ILE A 1 90 ? 6.318 -6.061 -13.804 1.00 88.94 90 ILE A N 1
ATOM 726 C CA . ILE A 1 90 ? 6.470 -6.980 -14.925 1.00 88.94 90 ILE A CA 1
ATOM 727 C C . ILE A 1 90 ? 5.802 -8.292 -14.533 1.00 88.94 90 ILE A C 1
ATOM 729 O O . ILE A 1 90 ? 6.279 -8.996 -13.644 1.00 88.94 90 ILE A O 1
ATOM 733 N N . HIS A 1 91 ? 4.688 -8.605 -15.194 1.00 88.88 91 HIS A N 1
ATOM 734 C CA . HIS A 1 91 ? 3.963 -9.866 -15.037 1.00 88.88 91 HIS A CA 1
ATOM 735 C C . HIS A 1 91 ? 4.372 -10.830 -16.150 1.00 88.88 91 HIS A C 1
ATOM 737 O O . HIS A 1 91 ? 4.161 -10.567 -17.334 1.00 88.88 91 HIS A O 1
ATOM 743 N N . VAL A 1 92 ? 4.974 -11.950 -15.762 1.00 89.81 92 VAL A N 1
ATOM 744 C CA . VAL A 1 92 ? 5.304 -13.059 -16.655 1.00 89.81 92 VAL A CA 1
ATOM 745 C C . VAL A 1 92 ? 4.025 -13.835 -16.934 1.00 89.81 92 VAL A C 1
ATOM 747 O O . VAL A 1 92 ? 3.554 -14.587 -16.087 1.00 89.81 92 VAL A O 1
ATOM 750 N N . LEU A 1 93 ? 3.447 -13.639 -18.117 1.00 89.94 93 LEU A N 1
ATOM 751 C CA . LEU A 1 93 ? 2.219 -14.337 -18.499 1.00 89.94 93 LEU A CA 1
ATOM 752 C C . LEU A 1 93 ? 2.480 -15.824 -18.750 1.00 89.94 93 LEU A C 1
ATOM 754 O O . LEU A 1 93 ? 1.777 -16.673 -18.215 1.00 89.94 93 LEU A O 1
ATOM 758 N N . THR A 1 94 ? 3.488 -16.134 -19.566 1.00 91.44 94 THR A N 1
ATOM 759 C CA . THR A 1 94 ? 3.844 -17.504 -19.955 1.00 91.44 94 THR A CA 1
ATOM 760 C C . THR A 1 94 ? 5.332 -17.613 -20.291 1.00 91.44 94 THR A C 1
ATOM 762 O O . THR A 1 94 ? 5.935 -16.671 -20.814 1.00 91.44 94 THR A O 1
ATOM 765 N N . CYS A 1 95 ? 5.920 -18.776 -20.014 1.00 89.94 95 CYS A N 1
ATOM 766 C CA . CYS A 1 95 ? 7.277 -19.148 -20.408 1.00 89.94 95 CYS A CA 1
ATOM 767 C C . CYS A 1 95 ? 7.244 -20.272 -21.458 1.00 89.94 95 CYS A C 1
ATOM 769 O O . CYS A 1 95 ? 7.099 -21.450 -21.128 1.00 89.94 95 CYS A O 1
ATOM 771 N N . GLU A 1 96 ? 7.434 -19.920 -22.731 1.00 88.88 96 GLU A N 1
ATOM 772 C CA . GLU A 1 96 ? 7.401 -20.863 -23.858 1.00 88.88 96 GLU A CA 1
ATOM 773 C C . GLU A 1 96 ? 8.763 -21.000 -24.559 1.00 88.88 96 GLU A C 1
ATOM 775 O O . GLU A 1 96 ? 9.685 -20.204 -24.368 1.00 88.88 96 GLU A O 1
ATOM 780 N N . SER A 1 97 ? 8.910 -22.044 -25.383 1.00 86.38 97 SER A N 1
ATOM 781 C CA . SER A 1 97 ? 10.092 -22.191 -26.241 1.00 86.38 97 SER A CA 1
ATOM 782 C C . SER A 1 97 ? 10.050 -21.162 -27.368 1.00 86.38 97 SER A C 1
ATOM 784 O O . SER A 1 97 ? 9.046 -21.062 -28.064 1.00 86.38 97 SER A O 1
ATOM 786 N N . ALA A 1 98 ? 11.146 -20.426 -27.561 1.00 84.06 98 ALA A N 1
ATOM 787 C CA . ALA A 1 98 ? 11.220 -19.370 -28.567 1.00 84.06 98 ALA A CA 1
ATOM 788 C C . ALA A 1 98 ? 11.019 -19.913 -29.992 1.00 84.06 98 ALA A C 1
ATOM 790 O O . ALA A 1 98 ? 11.660 -20.892 -30.390 1.00 84.06 98 ALA A O 1
ATOM 791 N N . ASP A 1 99 ? 10.178 -19.235 -30.772 1.00 88.19 99 ASP A N 1
ATOM 792 C CA . ASP A 1 99 ? 10.064 -19.470 -32.207 1.00 88.19 99 ASP A CA 1
ATOM 793 C C . ASP A 1 99 ? 11.236 -18.787 -32.918 1.00 88.19 99 ASP A C 1
ATOM 795 O O . ASP A 1 99 ? 11.291 -17.567 -33.043 1.00 88.19 99 ASP A O 1
ATOM 799 N N . LEU A 1 100 ? 12.191 -19.583 -33.398 1.00 86.94 100 LEU A N 1
ATOM 800 C CA . LEU A 1 100 ? 13.398 -19.082 -34.063 1.00 86.94 100 LEU A CA 1
ATOM 801 C C . LEU A 1 100 ? 13.120 -18.365 -35.396 1.00 86.94 100 LEU A C 1
ATOM 803 O O . LEU A 1 100 ? 14.052 -17.826 -35.988 1.00 86.94 100 LEU A O 1
ATOM 807 N N . SER A 1 101 ? 11.882 -18.398 -35.899 1.00 88.44 101 SER A N 1
ATOM 808 C CA . SER A 1 101 ? 11.481 -17.657 -37.097 1.00 88.44 101 SER A CA 1
ATOM 809 C C . SER A 1 101 ? 11.083 -16.203 -36.821 1.00 88.44 101 SER A C 1
ATOM 811 O O . SER A 1 101 ? 10.929 -15.436 -37.772 1.00 88.44 101 SER A O 1
ATOM 813 N N . GLN A 1 102 ? 10.924 -15.823 -35.550 1.00 87.81 102 GLN A N 1
ATOM 814 C CA . GLN A 1 102 ? 10.533 -14.479 -35.134 1.00 87.81 102 GLN A CA 1
ATOM 815 C C . GLN A 1 102 ? 11.722 -13.672 -34.604 1.00 87.81 102 GLN A C 1
ATOM 817 O O . GLN A 1 102 ? 12.619 -14.207 -33.950 1.00 87.81 102 GLN A O 1
ATOM 822 N N . ASP A 1 103 ? 11.676 -12.359 -34.832 1.00 86.94 103 ASP A N 1
ATOM 823 C CA . ASP A 1 103 ? 12.606 -11.404 -34.235 1.00 86.94 103 ASP A CA 1
ATOM 824 C C . ASP A 1 103 ? 12.063 -10.926 -32.877 1.00 86.94 103 ASP A C 1
ATOM 826 O O . ASP A 1 103 ? 10.959 -10.387 -32.784 1.00 86.94 103 ASP A O 1
ATOM 830 N N . TYR A 1 104 ? 12.848 -11.125 -31.816 1.00 87.75 104 TYR A N 1
ATOM 831 C CA . TYR A 1 104 ? 12.538 -10.687 -30.451 1.00 87.75 104 TYR A CA 1
ATOM 832 C C . TYR A 1 104 ? 13.486 -9.558 -30.011 1.00 87.75 104 TYR A C 1
ATOM 834 O O . TYR A 1 104 ? 14.648 -9.564 -30.429 1.00 87.75 104 TYR A O 1
ATOM 842 N N . PRO A 1 105 ? 13.065 -8.654 -29.102 1.00 90.00 105 PRO A N 1
ATOM 843 C CA . PRO A 1 105 ? 11.747 -8.556 -28.459 1.00 90.00 105 PRO A CA 1
ATOM 844 C C . PRO A 1 105 ? 10.661 -7.990 -29.391 1.00 90.00 105 PRO A C 1
ATOM 846 O O . PRO A 1 105 ? 10.951 -7.198 -30.282 1.00 90.00 105 PRO A O 1
ATOM 849 N N . MET A 1 106 ? 9.399 -8.373 -29.158 1.00 88.75 106 MET A N 1
ATOM 850 C CA . MET A 1 106 ? 8.252 -7.952 -29.971 1.00 88.75 106 MET A CA 1
ATOM 851 C C . MET A 1 106 ? 7.197 -7.259 -29.103 1.00 88.75 106 MET A C 1
ATOM 853 O O . MET A 1 106 ? 6.739 -7.823 -28.109 1.00 88.75 106 MET A O 1
ATOM 857 N N . LEU A 1 107 ? 6.794 -6.045 -29.486 1.00 88.94 107 LEU A N 1
ATOM 858 C CA . LEU A 1 107 ? 5.676 -5.343 -28.855 1.00 88.94 107 LEU A CA 1
ATOM 859 C C . LEU A 1 107 ? 4.359 -5.871 -29.438 1.00 88.94 107 LEU A C 1
ATOM 861 O O . LEU A 1 107 ? 4.037 -5.595 -30.591 1.00 88.94 107 LEU A O 1
ATOM 865 N N . ILE A 1 108 ? 3.614 -6.640 -28.642 1.00 89.69 108 ILE A N 1
ATOM 866 C CA . ILE A 1 108 ? 2.347 -7.258 -29.070 1.00 89.69 108 ILE A CA 1
ATOM 867 C C . ILE A 1 108 ? 1.163 -6.301 -28.899 1.00 89.69 108 ILE A C 1
ATOM 869 O O . ILE A 1 108 ? 0.298 -6.218 -29.767 1.00 89.69 108 ILE A O 1
ATOM 873 N N . GLU A 1 109 ? 1.125 -5.566 -27.788 1.00 89.31 109 GLU A N 1
ATOM 874 C CA . GLU A 1 109 ? 0.033 -4.656 -27.452 1.00 89.31 109 GLU A CA 1
ATOM 875 C C . GLU A 1 109 ? 0.557 -3.485 -26.609 1.00 89.31 109 GLU A C 1
ATOM 877 O O . GLU A 1 109 ? 1.415 -3.664 -25.743 1.00 89.31 109 GLU A O 1
ATOM 882 N N . LYS A 1 110 ? 0.028 -2.283 -26.860 1.00 88.06 110 LYS A N 1
ATOM 883 C CA . LYS A 1 110 ? 0.255 -1.075 -26.057 1.00 88.06 110 LYS A CA 1
ATOM 884 C C . LYS A 1 110 ? -1.089 -0.405 -25.807 1.00 88.06 110 LYS A C 1
ATOM 886 O O . LYS A 1 110 ? -1.791 -0.051 -26.753 1.00 88.06 110 LYS A O 1
ATOM 891 N N . VAL A 1 111 ? -1.439 -0.226 -24.537 1.00 87.31 111 VAL A N 1
ATOM 892 C CA . VAL A 1 111 ? -2.699 0.401 -24.127 1.00 87.31 111 VAL A CA 1
ATOM 893 C C . VAL A 1 111 ? -2.404 1.740 -23.465 1.00 87.31 111 VAL A C 1
ATOM 895 O O . VAL A 1 111 ? -1.697 1.803 -22.463 1.00 87.31 111 VAL A O 1
ATOM 898 N N . GLY A 1 112 ? -2.989 2.806 -24.012 1.00 87.44 112 GLY A N 1
ATOM 899 C CA . GLY A 1 112 ? -2.782 4.169 -23.533 1.00 87.44 112 GLY A CA 1
ATOM 900 C C . GLY A 1 112 ? -1.468 4.792 -24.009 1.00 87.44 112 GLY A C 1
ATOM 901 O O . GLY A 1 112 ? -0.673 4.182 -24.724 1.00 87.44 112 GLY A O 1
ATOM 902 N N . ASN A 1 113 ? -1.266 6.049 -23.622 1.00 79.75 113 ASN A N 1
ATOM 903 C CA . ASN A 1 113 ? -0.030 6.769 -23.905 1.00 79.75 113 ASN A CA 1
ATOM 904 C C . ASN A 1 113 ? 1.017 6.441 -22.839 1.00 79.75 113 ASN A C 1
ATOM 906 O O . ASN A 1 113 ? 0.672 6.275 -21.665 1.00 79.75 113 ASN A O 1
ATOM 910 N N . SER A 1 114 ? 2.292 6.400 -23.238 1.00 81.50 114 SER A N 1
ATOM 911 C CA . SER A 1 114 ? 3.398 6.413 -22.279 1.00 81.50 114 SER A CA 1
ATOM 912 C C . SER A 1 114 ? 3.219 7.624 -21.361 1.00 81.50 114 SER A C 1
ATOM 914 O O . SER A 1 114 ? 2.964 8.718 -21.878 1.00 81.50 114 SER A O 1
ATOM 916 N N . PRO A 1 115 ? 3.315 7.485 -20.029 1.00 73.62 115 PRO A N 1
ATOM 917 C CA . PRO A 1 115 ? 3.113 8.644 -19.180 1.00 73.62 115 PRO A CA 1
ATOM 918 C C . PRO A 1 115 ? 4.258 9.628 -19.446 1.00 73.62 115 PRO A C 1
ATOM 920 O O . PRO A 1 115 ? 5.392 9.211 -19.712 1.00 73.62 115 PRO A O 1
ATOM 923 N N . ALA A 1 116 ? 3.927 10.919 -19.492 1.00 66.25 116 ALA A N 1
ATOM 924 C CA . ALA A 1 116 ? 4.866 11.939 -19.930 1.00 66.25 116 ALA A CA 1
ATOM 925 C C . ALA A 1 116 ? 6.122 11.878 -19.060 1.00 66.25 116 ALA A C 1
ATOM 927 O O . ALA A 1 116 ? 6.032 11.801 -17.831 1.00 66.25 116 ALA A O 1
ATOM 928 N N . LEU A 1 117 ? 7.297 11.931 -19.690 1.00 59.16 117 LEU A N 1
ATOM 929 C CA . LEU A 1 117 ? 8.480 12.349 -18.959 1.00 59.16 117 LEU A CA 1
ATOM 930 C C . LEU A 1 117 ? 8.121 13.722 -18.391 1.00 59.16 117 LEU A C 1
ATOM 932 O O . LEU A 1 117 ? 7.770 14.623 -19.153 1.00 59.16 117 LEU A O 1
ATOM 936 N N . GLN A 1 118 ? 8.164 13.877 -17.067 1.00 49.19 118 GLN A N 1
ATOM 937 C CA . GLN A 1 118 ? 8.319 15.200 -16.481 1.00 49.19 118 GLN A CA 1
ATOM 938 C C . GLN A 1 118 ? 9.692 15.685 -16.951 1.00 49.19 118 GLN A C 1
ATOM 940 O O . GLN A 1 118 ? 10.721 15.494 -16.296 1.00 49.19 118 GLN A O 1
ATOM 945 N N . PHE A 1 119 ? 9.731 16.193 -18.177 1.00 44.72 119 PHE A N 1
ATOM 946 C CA . PHE A 1 119 ? 10.601 17.286 -18.503 1.00 44.72 119 PHE A CA 1
ATOM 947 C C . PHE A 1 119 ? 10.140 18.372 -17.528 1.00 44.72 119 PHE A C 1
ATOM 949 O O . PHE A 1 119 ? 9.054 18.929 -17.674 1.00 44.72 119 PHE A O 1
ATOM 956 N N . LEU A 1 120 ? 10.952 18.656 -16.505 1.00 42.12 120 LEU A N 1
ATOM 957 C CA . LEU A 1 120 ? 11.294 20.060 -16.358 1.00 42.12 120 LEU A CA 1
ATOM 958 C C . LEU A 1 120 ? 11.757 20.422 -17.763 1.00 42.12 120 LEU A C 1
ATOM 960 O O . LEU A 1 120 ? 12.811 19.953 -18.195 1.00 42.12 120 LEU A O 1
ATOM 964 N N . GLU A 1 121 ? 10.877 21.057 -18.542 1.00 39.84 121 GLU A N 1
ATOM 965 C CA . GLU A 1 121 ? 11.353 21.852 -19.653 1.00 39.84 121 GLU A CA 1
ATOM 966 C C . GLU A 1 121 ? 12.549 22.593 -19.064 1.00 39.84 121 GLU A C 1
ATOM 968 O O . GLU A 1 121 ? 12.421 23.267 -18.038 1.00 39.84 121 GLU A O 1
ATOM 973 N N . GLU A 1 122 ? 13.720 22.409 -19.664 1.00 44.44 122 GLU A N 1
ATOM 974 C CA . GLU A 1 122 ? 14.676 23.497 -19.750 1.00 44.44 122 GLU A CA 1
ATOM 975 C C . GLU A 1 122 ? 13.902 24.636 -20.432 1.00 44.44 122 GLU A C 1
ATOM 977 O O . GLU A 1 122 ? 14.001 24.870 -21.632 1.00 44.44 122 GLU A O 1
ATOM 982 N N . LEU A 1 123 ? 13.007 25.278 -19.676 1.00 41.72 123 LEU A N 1
ATOM 983 C CA . LEU A 1 123 ? 12.645 26.647 -19.905 1.00 41.72 123 LEU A CA 1
ATOM 984 C C . LEU A 1 123 ? 14.009 27.314 -19.923 1.00 41.72 123 LEU A C 1
ATOM 986 O O . LEU A 1 123 ? 14.774 27.139 -18.972 1.00 41.72 123 LEU A O 1
ATOM 990 N N . ASP A 1 124 ? 14.343 27.972 -21.032 1.00 46.69 124 ASP A N 1
ATOM 991 C CA . ASP A 1 124 ? 15.337 29.036 -21.019 1.00 46.69 124 ASP A CA 1
ATOM 992 C C . ASP A 1 124 ? 14.995 29.872 -19.789 1.00 46.69 124 ASP A C 1
ATOM 994 O O . ASP A 1 124 ? 14.024 30.636 -19.820 1.00 46.69 124 ASP A O 1
ATOM 998 N N . GLU A 1 125 ? 15.678 29.613 -18.670 1.00 43.47 125 GLU A N 1
ATOM 999 C CA . GLU A 1 125 ? 15.356 30.285 -17.431 1.00 43.47 125 GLU A CA 1
ATOM 1000 C C . GLU A 1 125 ? 15.626 31.749 -17.737 1.00 43.47 125 GLU A C 1
ATOM 1002 O O . GLU A 1 125 ? 16.763 32.095 -18.091 1.00 43.47 125 GLU A O 1
ATOM 1007 N N . PRO A 1 126 ? 14.611 32.633 -17.691 1.00 42.94 126 PRO A N 1
ATOM 1008 C CA . PRO A 1 126 ? 14.946 34.035 -17.611 1.00 42.94 126 PRO A CA 1
ATOM 1009 C C . PRO A 1 126 ? 15.868 34.131 -16.396 1.00 42.94 126 PRO A C 1
ATOM 1011 O O . PRO A 1 126 ? 15.514 33.610 -15.341 1.00 42.94 126 PRO A O 1
ATOM 1014 N N . GLU A 1 127 ? 17.039 34.756 -16.541 1.00 50.78 127 GLU A N 1
ATOM 1015 C CA . GLU A 1 127 ? 18.069 34.886 -15.489 1.00 50.78 127 GLU A CA 1
ATOM 1016 C C . GLU A 1 127 ? 17.547 35.512 -14.164 1.00 50.78 127 GLU A C 1
ATOM 1018 O O . GLU A 1 127 ? 18.312 35.687 -13.222 1.00 50.78 127 GLU A O 1
ATOM 1023 N N . ASP A 1 128 ? 16.243 35.799 -14.078 1.00 50.00 128 ASP A N 1
ATOM 1024 C CA . ASP A 1 128 ? 15.503 36.392 -12.974 1.00 50.00 128 ASP A CA 1
ATOM 1025 C C . ASP A 1 128 ? 14.294 35.550 -12.478 1.00 50.00 128 ASP A C 1
ATOM 1027 O O . ASP A 1 128 ? 13.473 36.072 -11.720 1.00 50.00 128 ASP A O 1
ATOM 1031 N N . SER A 1 129 ? 14.111 34.276 -12.867 1.00 46.75 129 SER A N 1
ATOM 1032 C CA . SER A 1 129 ? 13.119 33.426 -12.183 1.00 46.75 129 SER A CA 1
ATOM 1033 C C . SER A 1 129 ? 13.676 32.966 -10.840 1.00 46.75 129 SER A C 1
ATOM 1035 O O . SER A 1 129 ? 14.501 32.059 -10.783 1.00 46.75 129 SER A 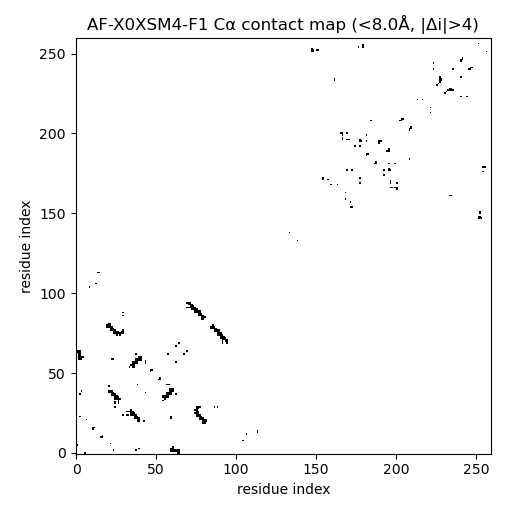O 1
ATOM 1037 N N . GLU A 1 130 ? 13.223 33.597 -9.756 1.00 51.31 130 GLU A N 1
ATOM 1038 C CA . GLU A 1 130 ? 13.394 33.095 -8.392 1.00 51.31 130 GLU A CA 1
ATOM 1039 C C . GLU A 1 130 ? 12.853 31.657 -8.336 1.00 51.31 130 GLU A C 1
ATOM 1041 O O . GLU A 1 130 ? 11.646 31.434 -8.248 1.00 51.31 130 GLU A O 1
ATOM 1046 N N . GLN A 1 131 ? 13.745 30.670 -8.457 1.00 48.38 131 GLN A N 1
ATOM 1047 C CA . GLN A 1 131 ? 13.438 29.279 -8.160 1.00 48.38 131 GLN A CA 1
ATOM 1048 C C . GLN A 1 131 ? 13.016 29.243 -6.688 1.00 48.38 131 GLN A C 1
ATOM 1050 O O . GLN A 1 131 ? 13.856 29.359 -5.794 1.00 48.38 131 GLN A O 1
ATOM 1055 N N . GLU A 1 132 ? 11.714 29.136 -6.419 1.00 53.19 132 GLU A N 1
ATOM 1056 C CA . GLU A 1 132 ? 11.224 28.760 -5.094 1.00 53.19 132 GLU A CA 1
ATOM 1057 C C . GLU A 1 132 ? 11.694 27.322 -4.840 1.00 53.19 132 GLU A C 1
ATOM 1059 O O . GLU A 1 132 ? 11.001 26.352 -5.146 1.00 53.19 132 GLU A O 1
ATOM 1064 N N . GLU A 1 133 ? 12.926 27.178 -4.341 1.00 60.81 133 GLU A N 1
ATOM 1065 C CA . GLU A 1 133 ? 13.413 25.928 -3.771 1.00 60.81 133 GLU A CA 1
ATOM 1066 C C . GLU A 1 133 ? 12.390 25.484 -2.725 1.00 60.81 133 GLU A C 1
ATOM 1068 O O . GLU A 1 133 ? 12.208 26.142 -1.696 1.00 60.81 133 GLU A O 1
ATOM 1073 N N . LEU A 1 134 ? 11.700 24.374 -3.006 1.00 60.56 134 LEU A N 1
ATOM 1074 C CA . LEU A 1 134 ? 10.812 23.741 -2.039 1.00 60.56 134 LEU A CA 1
ATOM 1075 C C . LEU A 1 134 ? 11.605 23.526 -0.756 1.00 60.56 134 LEU A C 1
ATOM 1077 O O . LEU A 1 134 ? 12.663 22.888 -0.764 1.00 60.56 134 LEU A O 1
ATOM 1081 N N . SER A 1 135 ? 11.103 24.065 0.352 1.00 75.00 135 SER A N 1
ATOM 1082 C CA . SER A 1 135 ? 11.796 23.906 1.617 1.00 75.00 135 SER A CA 1
ATOM 1083 C C . SER A 1 135 ? 11.812 22.428 2.010 1.00 75.00 135 SER A C 1
ATOM 1085 O O . SER A 1 135 ? 10.956 21.636 1.606 1.00 75.00 135 SER A O 1
ATOM 1087 N N . GLU A 1 136 ? 12.759 22.040 2.861 1.00 67.75 136 GLU A N 1
ATOM 1088 C CA . GLU A 1 136 ? 12.797 20.690 3.437 1.00 67.75 136 GLU A CA 1
ATOM 1089 C C . GLU A 1 136 ? 11.452 20.309 4.092 1.00 67.75 136 GLU A C 1
ATOM 1091 O O . GLU A 1 136 ? 11.045 19.149 4.056 1.00 67.75 136 GLU A O 1
ATOM 1096 N N . ASN A 1 137 ? 10.717 21.295 4.619 1.00 66.44 137 ASN A N 1
ATOM 1097 C CA . ASN A 1 137 ? 9.385 21.096 5.186 1.00 66.44 137 ASN A CA 1
ATOM 1098 C C . ASN A 1 137 ? 8.315 20.829 4.120 1.00 66.44 137 ASN A C 1
ATOM 1100 O O . ASN A 1 137 ? 7.417 20.029 4.370 1.00 66.44 137 ASN A O 1
ATOM 1104 N N . ASP A 1 138 ? 8.408 21.459 2.949 1.00 67.38 138 ASP A N 1
ATOM 1105 C CA . ASP A 1 138 ? 7.469 21.231 1.847 1.00 67.38 138 ASP A CA 1
ATOM 1106 C C . ASP A 1 138 ? 7.685 19.838 1.251 1.00 67.38 138 ASP A C 1
ATOM 1108 O O . ASP A 1 138 ? 6.731 19.083 1.064 1.00 67.38 138 ASP A O 1
ATOM 1112 N N . LEU A 1 139 ? 8.950 19.445 1.061 1.00 69.31 139 LEU A N 1
ATOM 1113 C CA . LEU A 1 139 ? 9.328 18.087 0.658 1.00 69.31 139 LEU A CA 1
ATOM 1114 C C . LEU A 1 139 ? 8.850 17.042 1.670 1.00 69.31 139 LEU A C 1
ATOM 1116 O O . LEU A 1 139 ? 8.276 16.022 1.286 1.00 69.31 139 LEU A O 1
ATOM 1120 N N . LEU A 1 140 ? 9.039 17.301 2.966 1.00 69.38 140 LEU A N 1
ATOM 1121 C CA . LEU A 1 140 ? 8.545 16.425 4.023 1.00 69.38 140 LEU A CA 1
ATOM 1122 C C . LEU A 1 140 ? 7.013 16.348 4.022 1.00 69.38 140 LEU A C 1
ATOM 1124 O O . LEU A 1 140 ? 6.467 15.259 4.182 1.00 69.38 140 LEU A O 1
ATOM 1128 N N . GLY A 1 141 ? 6.323 17.470 3.810 1.00 67.94 141 GLY A N 1
ATOM 1129 C CA . GLY A 1 141 ? 4.866 17.529 3.707 1.00 67.94 141 GLY A CA 1
ATOM 1130 C C . GLY A 1 141 ? 4.327 16.705 2.537 1.00 67.94 141 GLY A C 1
ATOM 1131 O O . GLY A 1 141 ? 3.390 15.927 2.721 1.00 67.94 141 GLY A O 1
ATOM 1132 N N . LEU A 1 142 ? 4.958 16.807 1.364 1.00 69.94 142 LEU A N 1
ATOM 1133 C CA . LEU A 1 142 ? 4.617 16.018 0.176 1.00 69.94 142 LEU A CA 1
ATOM 1134 C C . LEU A 1 142 ? 4.841 14.518 0.409 1.00 69.94 142 LEU A C 1
ATOM 1136 O O . LEU A 1 142 ? 3.926 13.721 0.207 1.00 69.94 142 LEU A O 1
ATOM 1140 N N . LEU A 1 143 ? 6.019 14.138 0.918 1.00 70.25 143 LEU A N 1
ATOM 1141 C CA . LEU A 1 143 ? 6.336 12.747 1.260 1.00 70.25 143 LEU A CA 1
ATOM 1142 C C . LEU A 1 143 ? 5.353 12.183 2.289 1.00 70.25 143 LEU A C 1
ATOM 1144 O O . LEU A 1 143 ? 4.858 11.066 2.140 1.00 70.25 143 LEU A O 1
ATOM 1148 N N . MET A 1 144 ? 5.043 12.956 3.333 1.00 69.75 144 MET A N 1
ATOM 1149 C CA . MET A 1 144 ? 4.041 12.571 4.321 1.00 69.75 144 MET A CA 1
ATOM 1150 C C . MET A 1 144 ? 2.677 12.368 3.663 1.00 69.75 144 MET A C 1
ATOM 1152 O O . MET A 1 144 ? 2.051 11.348 3.937 1.00 69.75 144 MET A O 1
ATOM 1156 N N . GLY A 1 145 ? 2.235 13.277 2.791 1.00 68.00 145 GLY A N 1
ATOM 1157 C CA . GLY A 1 145 ? 0.979 13.155 2.049 1.00 68.00 145 GLY A CA 1
ATOM 1158 C C . GLY A 1 145 ? 0.868 11.834 1.282 1.00 68.00 145 GLY A C 1
ATOM 1159 O O . GLY A 1 145 ? -0.115 11.111 1.449 1.00 68.00 145 GLY A O 1
ATOM 1160 N N . GLU A 1 146 ? 1.906 11.461 0.533 1.00 71.06 146 GLU A N 1
ATOM 1161 C CA . GLU A 1 146 ? 1.945 10.196 -0.216 1.00 71.06 146 GLU A CA 1
ATOM 1162 C C . GLU A 1 146 ? 1.879 8.965 0.704 1.00 71.06 146 GLU A C 1
ATOM 1164 O O . GLU A 1 146 ? 1.069 8.054 0.495 1.00 71.06 146 GLU A O 1
ATOM 1169 N N . PHE A 1 147 ? 2.653 8.946 1.797 1.00 72.62 147 PHE A N 1
ATOM 1170 C CA . PHE A 1 147 ? 2.586 7.849 2.771 1.00 72.62 147 PHE A CA 1
ATOM 1171 C C . PHE A 1 147 ? 1.202 7.718 3.413 1.00 72.62 147 PHE A C 1
ATOM 1173 O O . PHE A 1 147 ? 0.734 6.600 3.645 1.00 72.62 147 PHE A O 1
ATOM 1180 N N . GLN A 1 148 ? 0.526 8.838 3.686 1.00 73.19 148 GLN A N 1
ATOM 1181 C CA . GLN A 1 148 ? -0.830 8.816 4.229 1.00 73.19 148 GLN A CA 1
ATOM 1182 C C . GLN A 1 148 ? -1.816 8.150 3.262 1.00 73.19 148 GLN A C 1
ATOM 1184 O O . GLN A 1 148 ? -2.641 7.346 3.705 1.00 73.19 148 GLN A O 1
ATOM 1189 N N . VAL A 1 149 ? -1.719 8.437 1.959 1.00 70.12 149 VAL A N 1
ATOM 1190 C CA . VAL A 1 149 ? -2.563 7.812 0.928 1.00 70.12 149 VAL A CA 1
ATOM 1191 C C . VAL A 1 149 ? -2.329 6.303 0.884 1.00 70.12 149 VAL A C 1
ATOM 1193 O O . VAL A 1 149 ? -3.291 5.533 0.943 1.00 70.12 149 VAL A O 1
ATOM 1196 N N . LEU A 1 150 ? -1.068 5.868 0.848 1.00 74.81 150 LEU A N 1
ATOM 1197 C CA . LEU A 1 150 ? -0.716 4.446 0.791 1.00 74.81 150 LEU A CA 1
ATOM 1198 C C . LEU A 1 150 ? -1.206 3.677 2.020 1.00 74.81 150 LEU A C 1
ATOM 1200 O O . LEU A 1 150 ? -1.871 2.646 1.894 1.00 74.81 150 LEU A O 1
ATOM 1204 N N . TRP A 1 151 ? -0.935 4.188 3.221 1.00 75.75 151 TRP A N 1
ATOM 1205 C CA . TRP A 1 151 ? -1.376 3.536 4.453 1.00 75.75 151 TRP A CA 1
ATOM 1206 C C . TRP A 1 151 ? -2.898 3.487 4.567 1.00 75.75 151 TRP A C 1
ATOM 1208 O O . TRP A 1 151 ? -3.462 2.471 4.989 1.00 75.75 151 TRP A O 1
ATOM 1218 N N . ARG A 1 152 ? -3.583 4.555 4.144 1.00 73.94 152 ARG A N 1
ATOM 1219 C CA . ARG A 1 152 ? -5.043 4.587 4.082 1.00 73.94 152 ARG A CA 1
ATOM 1220 C C . ARG A 1 152 ? -5.573 3.485 3.171 1.00 73.94 152 ARG A C 1
ATOM 1222 O O . ARG A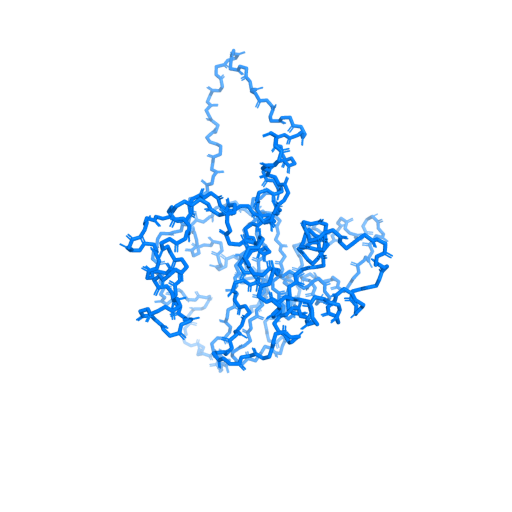 1 152 ? -6.431 2.718 3.608 1.00 73.94 152 ARG A O 1
ATOM 1229 N N . GLN A 1 153 ? -5.040 3.369 1.956 1.00 74.12 153 GLN A N 1
ATOM 1230 C CA . GLN A 1 153 ? -5.435 2.322 1.013 1.00 74.12 153 GLN A CA 1
ATOM 1231 C C . GLN A 1 153 ? -5.195 0.921 1.587 1.00 74.12 153 GLN A C 1
ATOM 1233 O O . GLN A 1 153 ? -6.048 0.045 1.445 1.00 74.12 153 GLN A O 1
ATOM 1238 N N . GLU A 1 154 ? -4.072 0.701 2.276 1.00 79.12 154 GLU A N 1
ATOM 1239 C CA . GLU A 1 154 ? -3.775 -0.581 2.920 1.00 79.12 154 GLU A CA 1
ATOM 1240 C C . GLU A 1 154 ? -4.869 -0.970 3.928 1.00 79.12 154 GLU A C 1
ATOM 1242 O O . GLU A 1 154 ? -5.379 -2.092 3.887 1.00 79.12 154 GLU A O 1
ATOM 1247 N N . ILE A 1 155 ? -5.287 -0.038 4.792 1.00 78.25 155 ILE A N 1
ATOM 1248 C CA . ILE A 1 155 ? -6.337 -0.286 5.791 1.00 78.25 155 ILE A CA 1
ATOM 1249 C C . ILE A 1 155 ? -7.729 -0.401 5.168 1.00 78.25 155 ILE A C 1
ATOM 1251 O O . ILE A 1 155 ? -8.499 -1.271 5.584 1.00 78.25 155 ILE A O 1
ATOM 1255 N N . GLU A 1 156 ? -8.069 0.427 4.181 1.00 74.44 156 GLU A N 1
ATOM 1256 C CA . GLU A 1 156 ? -9.360 0.357 3.484 1.00 74.44 156 GLU A CA 1
ATOM 1257 C C . GLU A 1 156 ? -9.544 -0.975 2.743 1.00 74.44 156 GLU A C 1
ATOM 1259 O O . GLU A 1 156 ? -10.650 -1.520 2.702 1.00 74.44 156 GLU A O 1
ATOM 1264 N N . ASN A 1 157 ? -8.452 -1.557 2.240 1.00 76.19 157 ASN A N 1
ATOM 1265 C CA . ASN A 1 157 ? -8.453 -2.867 1.591 1.00 76.19 157 ASN A CA 1
ATOM 1266 C C . ASN A 1 157 ? -8.534 -4.046 2.575 1.00 76.19 157 ASN A C 1
ATOM 1268 O O . ASN A 1 157 ? -8.716 -5.198 2.159 1.00 76.19 157 ASN A O 1
ATOM 1272 N N . VAL A 1 158 ? -8.453 -3.807 3.890 1.00 78.94 158 VAL A N 1
ATOM 1273 C CA . VAL A 1 158 ? -8.630 -4.872 4.880 1.00 78.94 158 VAL A CA 1
ATOM 1274 C C . VAL A 1 158 ? -10.076 -5.367 4.854 1.00 78.94 158 VAL A C 1
ATOM 1276 O O . VAL A 1 158 ? -10.981 -4.794 5.458 1.00 78.94 158 VAL A O 1
ATOM 1279 N N . LEU A 1 159 ? -10.282 -6.531 4.236 1.00 73.62 159 LEU A N 1
ATOM 1280 C CA . LEU A 1 159 ? -11.585 -7.193 4.157 1.00 73.62 159 LEU A CA 1
ATOM 1281 C C . LEU A 1 159 ? -12.216 -7.379 5.549 1.00 73.62 159 LEU A C 1
ATOM 1283 O O . LEU A 1 159 ? -11.733 -8.146 6.398 1.00 73.62 159 LEU A O 1
ATOM 1287 N N . MET A 1 160 ? -13.341 -6.701 5.773 1.00 74.62 160 MET A N 1
ATOM 1288 C CA . MET A 1 160 ? -14.200 -6.878 6.940 1.00 74.62 160 MET A CA 1
ATOM 1289 C C . MET A 1 160 ? -15.527 -7.488 6.509 1.00 74.62 160 MET A C 1
ATOM 1291 O O . MET A 1 160 ? -16.210 -6.981 5.625 1.00 74.62 160 MET A O 1
ATOM 1295 N N . ARG A 1 161 ? -15.900 -8.599 7.147 1.00 78.00 161 ARG A N 1
ATOM 1296 C CA . ARG A 1 161 ? -17.199 -9.230 6.900 1.00 78.00 161 ARG A CA 1
ATOM 1297 C C . ARG 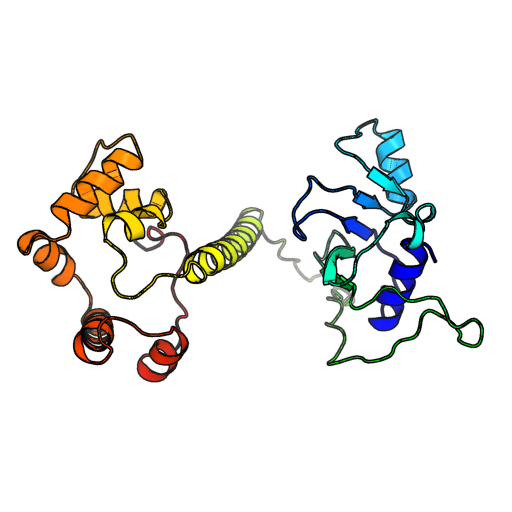A 1 161 ? -18.275 -8.512 7.721 1.00 78.00 161 ARG A C 1
ATOM 1299 O O . ARG A 1 161 ? -18.000 -8.210 8.892 1.00 78.00 161 ARG A O 1
ATOM 1306 N N . PRO A 1 162 ? -19.491 -8.315 7.183 1.00 68.94 162 PRO A N 1
ATOM 1307 C CA . PRO A 1 162 ? -20.655 -7.985 7.999 1.00 68.94 162 PRO A CA 1
ATOM 1308 C C . PRO A 1 162 ? -20.759 -9.044 9.106 1.00 68.94 162 PRO A C 1
ATOM 1310 O O . PRO A 1 162 ? -20.663 -10.237 8.814 1.00 68.94 162 PRO A O 1
ATOM 1313 N N . ASN A 1 163 ? -20.871 -8.633 10.372 1.00 77.19 163 ASN A N 1
ATOM 1314 C CA . ASN A 1 163 ? -20.813 -9.491 11.577 1.00 77.19 163 ASN A CA 1
ATOM 1315 C C . ASN A 1 163 ? -19.414 -9.874 12.100 1.00 77.19 163 ASN A C 1
ATOM 1317 O O . ASN A 1 163 ? -19.274 -10.793 12.914 1.00 77.19 163 ASN A O 1
ATOM 1321 N N . THR A 1 164 ? -18.359 -9.166 11.695 1.00 86.44 164 THR A N 1
ATOM 1322 C CA . THR A 1 164 ? -17.057 -9.285 12.370 1.00 86.44 164 THR A CA 1
ATOM 1323 C C . THR A 1 164 ? -17.193 -8.869 13.840 1.00 86.44 164 THR A C 1
ATOM 1325 O O . THR A 1 164 ? -17.732 -7.809 14.148 1.00 86.44 164 THR A O 1
ATOM 1328 N N . ARG A 1 165 ? -16.692 -9.691 14.775 1.00 90.06 165 ARG A N 1
ATOM 1329 C CA . ARG A 1 165 ? -16.712 -9.354 16.210 1.00 90.06 165 ARG A CA 1
ATOM 1330 C C . ARG A 1 165 ? -15.939 -8.056 16.458 1.00 90.06 165 ARG A C 1
ATOM 1332 O O . ARG A 1 165 ? -14.833 -7.911 15.944 1.00 90.06 165 ARG A O 1
ATOM 1339 N N . LEU A 1 166 ? -16.453 -7.179 17.325 1.00 90.38 166 LEU A N 1
ATOM 1340 C CA . LEU A 1 166 ? -15.840 -5.878 17.634 1.00 90.38 166 LEU A CA 1
ATOM 1341 C C . LEU A 1 166 ? -14.352 -5.994 17.992 1.00 90.38 166 LEU A C 1
ATOM 1343 O O . LEU A 1 166 ? -13.515 -5.302 17.427 1.00 90.38 166 LEU A O 1
ATOM 1347 N N . LYS A 1 167 ? -13.994 -6.945 18.861 1.00 92.44 167 LYS A N 1
ATOM 1348 C CA . LYS A 1 167 ? -12.593 -7.210 19.223 1.00 92.44 167 LYS A CA 1
ATOM 1349 C C . LYS A 1 167 ? -11.718 -7.561 18.012 1.00 92.44 167 LYS A C 1
ATOM 1351 O O . LYS A 1 167 ? -10.551 -7.184 17.963 1.00 92.44 167 LYS A O 1
ATOM 1356 N N . THR A 1 168 ? -12.254 -8.299 17.043 1.00 90.56 168 THR A N 1
ATOM 1357 C CA . THR A 1 168 ? -11.545 -8.651 15.805 1.00 90.56 168 THR A CA 1
ATOM 1358 C C . THR A 1 168 ? -11.391 -7.433 14.899 1.00 90.56 168 THR A C 1
ATOM 1360 O O . THR A 1 168 ? -10.309 -7.236 14.357 1.00 90.56 168 THR A O 1
ATOM 1363 N N . ALA A 1 169 ? -12.426 -6.597 14.783 1.00 89.31 169 ALA A N 1
ATOM 1364 C CA . ALA A 1 169 ? -12.362 -5.348 14.027 1.00 89.31 169 ALA A CA 1
ATOM 1365 C C . ALA A 1 169 ? -11.320 -4.383 14.623 1.00 89.31 169 ALA A C 1
ATOM 1367 O O . ALA A 1 169 ? -10.429 -3.926 13.918 1.00 89.31 169 ALA A O 1
ATOM 1368 N N . LEU A 1 170 ? -11.334 -4.176 15.944 1.00 91.31 170 LEU A N 1
ATOM 1369 C CA . LEU A 1 170 ? -10.361 -3.328 16.645 1.00 91.31 170 LEU A CA 1
ATOM 1370 C C . LEU A 1 170 ? -8.912 -3.810 16.473 1.00 91.31 170 LEU A C 1
ATOM 1372 O O . LEU A 1 170 ? -7.996 -3.001 16.360 1.00 91.31 170 LEU A O 1
ATOM 1376 N N . ASN A 1 171 ? -8.683 -5.127 16.414 1.00 90.19 171 ASN A N 1
ATOM 1377 C CA . ASN A 1 171 ? -7.346 -5.678 16.172 1.00 90.19 171 ASN A CA 1
ATOM 1378 C C . ASN A 1 171 ? -6.794 -5.367 14.776 1.00 90.19 171 ASN A C 1
ATOM 1380 O O . ASN A 1 171 ? -5.581 -5.471 14.599 1.00 90.19 171 ASN A O 1
ATOM 1384 N N . LYS A 1 172 ? -7.642 -4.987 13.818 1.00 87.75 172 LYS A N 1
ATOM 1385 C CA . LYS A 1 172 ? -7.232 -4.594 12.466 1.00 87.75 172 LYS A CA 1
ATOM 1386 C C . LYS A 1 172 ? -6.903 -3.102 12.350 1.00 87.75 172 LYS A C 1
ATOM 1388 O O . LYS A 1 172 ? -6.295 -2.708 11.368 1.00 87.75 172 LYS A O 1
ATOM 1393 N N . LEU A 1 173 ? -7.257 -2.286 13.349 1.00 86.81 173 LEU A N 1
ATOM 1394 C CA . LEU A 1 173 ? -7.020 -0.841 13.308 1.00 86.81 173 LEU A CA 1
ATOM 1395 C C . LEU A 1 173 ? -5.566 -0.477 13.648 1.00 86.81 173 LEU A C 1
ATOM 1397 O O . LEU A 1 173 ? -4.976 -1.109 14.534 1.00 86.81 173 LEU A O 1
ATOM 1401 N N . PRO A 1 174 ? -4.991 0.579 13.054 1.00 86.06 174 PRO A N 1
ATOM 1402 C CA . PRO A 1 174 ? -3.686 1.100 13.446 1.00 86.06 174 PRO A CA 1
ATOM 1403 C C . PRO A 1 174 ? -3.586 1.414 14.946 1.00 86.06 174 PRO A C 1
ATOM 1405 O O . PRO A 1 174 ? -4.549 1.806 15.606 1.00 86.06 174 PRO A O 1
ATOM 1408 N N . SER A 1 175 ? -2.398 1.227 15.528 1.00 84.75 175 SER A N 1
ATOM 1409 C CA . SER A 1 175 ? -2.194 1.412 16.976 1.00 84.75 175 SER A CA 1
ATOM 1410 C C . SER A 1 175 ? -2.429 2.847 17.448 1.00 84.75 175 SER A C 1
ATOM 1412 O O . SER A 1 175 ? -2.888 3.035 18.575 1.00 84.75 175 SER A O 1
ATOM 1414 N N . HIS A 1 176 ? -2.137 3.835 16.602 1.00 81.88 176 HIS A N 1
ATOM 1415 C CA . HIS A 1 176 ? -2.350 5.247 16.909 1.00 81.88 176 HIS A CA 1
ATOM 1416 C C . HIS A 1 176 ? -3.843 5.618 16.863 1.00 81.88 176 HIS A C 1
ATOM 1418 O O . HIS A 1 176 ? -4.295 6.362 17.725 1.00 81.88 176 HIS A O 1
ATOM 1424 N N . TRP A 1 177 ? -4.650 5.004 15.984 1.00 85.62 177 TRP A N 1
ATOM 1425 C CA . TRP A 1 177 ? -6.114 5.148 16.030 1.00 85.62 177 TRP A CA 1
ATOM 1426 C C . TRP A 1 177 ? -6.694 4.584 17.326 1.00 85.62 177 TRP A C 1
ATOM 1428 O O . TRP A 1 177 ? -7.498 5.237 17.982 1.00 85.62 177 TRP A O 1
ATOM 1438 N N . LEU A 1 178 ? -6.242 3.399 17.760 1.00 87.31 178 LEU A N 1
ATOM 1439 C CA . LEU A 1 178 ? -6.666 2.844 19.053 1.00 87.31 178 LEU A CA 1
ATOM 1440 C C . LEU A 1 178 ? -6.306 3.768 20.221 1.00 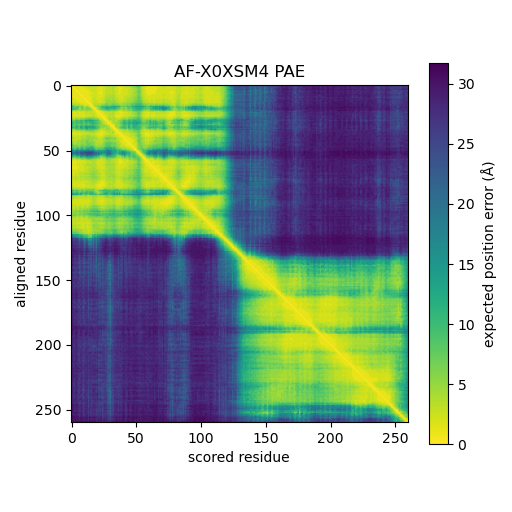87.31 178 LEU A C 1
ATOM 1442 O O . LEU A 1 178 ? -7.059 3.860 21.185 1.00 87.31 178 LEU A O 1
ATOM 1446 N N . GLN A 1 179 ? -5.153 4.432 20.148 1.00 85.50 179 GLN A N 1
ATOM 1447 C CA . GLN A 1 179 ? -4.749 5.415 21.145 1.00 85.50 179 GLN A CA 1
ATOM 1448 C C . GLN A 1 179 ? -5.659 6.649 21.124 1.00 85.50 179 GLN A C 1
ATOM 1450 O O . GLN A 1 179 ? -6.128 7.034 22.192 1.00 85.50 179 GLN A O 1
ATOM 1455 N N . GLY A 1 180 ? -5.954 7.211 19.948 1.00 84.50 180 GLY A N 1
ATOM 1456 C CA . GLY A 1 180 ? -6.864 8.353 19.805 1.00 84.50 180 GLY A CA 1
ATOM 1457 C C . GLY A 1 180 ? -8.272 8.048 20.323 1.00 84.50 180 GLY A C 1
ATOM 1458 O O . GLY A 1 180 ? -8.832 8.817 21.101 1.00 84.50 180 GLY A O 1
ATOM 1459 N N . ILE A 1 181 ? -8.806 6.862 20.009 1.00 86.69 181 ILE A N 1
ATOM 1460 C CA . ILE A 1 181 ? -10.101 6.404 20.540 1.00 86.69 181 ILE A CA 1
ATOM 1461 C C . ILE A 1 181 ? -10.055 6.313 22.072 1.00 86.69 181 ILE A C 1
ATOM 1463 O O . ILE A 1 181 ? -10.967 6.789 22.748 1.00 86.69 181 ILE A O 1
ATOM 1467 N N . CYS A 1 182 ? -9.000 5.718 22.641 1.00 87.75 182 CYS A N 1
ATOM 1468 C CA . CYS A 1 182 ? -8.846 5.641 24.093 1.00 87.75 182 CYS A CA 1
ATOM 1469 C C . CYS A 1 182 ? -8.798 7.033 24.739 1.00 87.75 182 CYS A C 1
ATOM 1471 O O . CYS A 1 182 ? -9.475 7.244 25.742 1.00 87.75 182 CYS A O 1
ATOM 1473 N N . GLN A 1 183 ? -8.053 7.979 24.161 1.00 85.38 183 GLN A N 1
ATOM 1474 C CA . GLN A 1 183 ? -7.967 9.357 24.656 1.00 85.38 183 GLN A CA 1
ATOM 1475 C C . GLN A 1 183 ? -9.341 10.038 24.651 1.00 85.38 183 GLN A C 1
ATOM 1477 O O . GLN A 1 183 ? -9.775 10.535 25.687 1.00 85.38 183 GLN A O 1
ATOM 1482 N N . GLN A 1 184 ? -10.083 9.948 23.544 1.00 83.00 184 GLN A N 1
ATOM 1483 C CA . GLN A 1 184 ? -11.406 10.567 23.413 1.00 83.00 184 GLN A CA 1
ATOM 1484 C C . GLN A 1 184 ? -12.444 9.998 24.395 1.00 83.00 184 GLN A C 1
ATOM 1486 O O . GLN A 1 184 ? -13.371 10.684 24.822 1.00 83.00 184 GLN A O 1
ATOM 1491 N N . ILE A 1 185 ? -12.298 8.727 24.774 1.00 84.44 185 ILE A N 1
ATOM 1492 C CA . ILE A 1 185 ? -13.193 8.042 25.717 1.00 84.44 185 ILE A CA 1
ATOM 1493 C C . ILE A 1 185 ? -12.761 8.275 27.182 1.00 84.44 185 ILE A C 1
ATOM 1495 O O . ILE A 1 185 ? -13.527 7.946 28.095 1.00 84.44 185 ILE A O 1
ATOM 1499 N N . GLY A 1 186 ? -11.590 8.880 27.421 1.00 83.88 186 GLY A N 1
ATOM 1500 C CA . GLY A 1 186 ? -11.027 9.133 28.754 1.00 83.88 186 GLY A CA 1
ATOM 1501 C C . GLY A 1 186 ? -10.293 7.929 29.357 1.00 83.88 186 GLY A C 1
ATOM 1502 O O . GLY A 1 186 ? -10.249 7.769 30.574 1.00 83.88 186 GLY A O 1
ATOM 1503 N N . MET A 1 187 ? -9.760 7.037 28.519 1.00 83.69 187 MET A N 1
ATOM 1504 C CA . MET A 1 187 ? -8.986 5.858 28.918 1.00 83.69 187 MET A CA 1
ATOM 1505 C C . MET A 1 187 ? -7.487 6.116 28.770 1.00 83.69 187 MET A C 1
ATOM 1507 O O . MET A 1 187 ? -6.852 5.709 27.794 1.00 83.69 187 MET A O 1
ATOM 1511 N N . GLU A 1 188 ? -6.903 6.779 29.759 1.00 77.94 188 GLU A N 1
ATOM 1512 C CA . GLU A 1 188 ? -5.467 7.050 29.791 1.00 77.94 188 GLU A CA 1
ATOM 1513 C C . GLU A 1 188 ? -4.680 5.930 30.494 1.00 77.94 188 GLU A C 1
ATOM 1515 O O . GLU A 1 188 ? -5.220 5.127 31.254 1.00 77.94 188 GLU A O 1
ATOM 1520 N N . GLY A 1 189 ? -3.376 5.843 30.218 1.00 75.69 189 GLY A N 1
ATOM 1521 C CA . GLY A 1 189 ? -2.463 4.939 30.934 1.00 75.69 189 GLY A CA 1
ATOM 1522 C C . GLY A 1 189 ? -2.420 3.480 30.454 1.00 75.69 189 GLY A C 1
ATOM 1523 O O . GLY A 1 189 ? -1.652 2.690 31.002 1.00 75.69 189 GLY A O 1
ATOM 1524 N N . LEU A 1 190 ? -3.172 3.106 29.413 1.00 83.19 190 LEU A N 1
ATOM 1525 C CA . LEU A 1 190 ? -3.084 1.769 28.809 1.00 83.19 190 LEU A CA 1
ATOM 1526 C C . LEU A 1 190 ? -1.788 1.630 28.002 1.00 83.19 190 LEU A C 1
ATOM 1528 O O . LEU A 1 190 ? -1.610 2.285 26.968 1.00 83.19 190 LEU A O 1
ATOM 1532 N N . LYS A 1 191 ? -0.886 0.755 28.454 1.00 78.69 191 LYS A N 1
ATOM 1533 C CA . LYS A 1 191 ? 0.466 0.619 27.891 1.00 78.69 191 LYS A CA 1
ATOM 1534 C C . LYS A 1 191 ? 0.489 -0.249 26.632 1.00 78.69 191 LYS A C 1
ATOM 1536 O O . LYS A 1 191 ? 1.230 0.045 25.695 1.00 78.69 191 LYS A O 1
ATOM 1541 N N . ASN A 1 192 ? -0.359 -1.277 26.571 1.00 85.44 192 ASN A N 1
ATOM 1542 C CA . ASN A 1 192 ? -0.217 -2.345 25.582 1.00 85.44 192 ASN A CA 1
ATOM 1543 C C . ASN A 1 192 ? -1.414 -2.361 24.619 1.00 85.44 192 ASN A C 1
ATOM 1545 O O . ASN A 1 192 ? -2.567 -2.245 25.036 1.00 85.44 192 ASN A O 1
ATOM 1549 N N . ARG A 1 193 ? -1.172 -2.617 23.325 1.00 88.94 193 ARG A N 1
ATOM 1550 C CA . ARG A 1 193 ? -2.235 -2.733 22.303 1.00 88.94 193 ARG A CA 1
ATOM 1551 C C . ARG A 1 193 ? -3.336 -3.722 22.702 1.00 88.94 193 ARG A C 1
ATOM 1553 O O . ARG A 1 193 ? -4.517 -3.426 22.559 1.00 88.94 193 ARG A O 1
ATOM 1560 N N . LYS A 1 194 ? -2.949 -4.883 23.238 1.00 88.69 194 LYS A N 1
ATOM 1561 C CA . LYS A 1 194 ? -3.882 -5.933 23.674 1.00 88.69 194 LYS A CA 1
ATOM 1562 C C . LYS A 1 194 ? -4.840 -5.445 24.766 1.00 88.69 194 LYS A C 1
ATOM 1564 O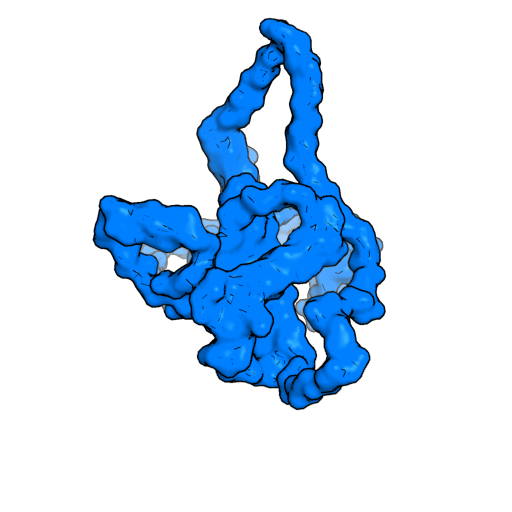 O . LYS A 1 194 ? -6.017 -5.792 24.730 1.00 88.69 194 LYS A O 1
ATOM 1569 N N . GLU A 1 195 ? -4.344 -4.642 25.705 1.00 89.75 195 GLU A N 1
ATOM 1570 C CA . GLU A 1 195 ? -5.151 -4.058 26.782 1.00 89.75 195 GLU A CA 1
ATOM 1571 C C . GLU A 1 195 ? -6.128 -3.020 26.231 1.00 89.75 195 GLU A C 1
ATOM 1573 O O . GLU A 1 195 ? -7.311 -3.081 26.561 1.00 89.75 195 GLU A O 1
ATOM 1578 N N . ARG A 1 196 ? -5.668 -2.142 25.324 1.00 90.81 196 ARG A N 1
ATOM 1579 C CA . ARG A 1 196 ? -6.528 -1.165 24.630 1.00 90.81 196 ARG A CA 1
ATOM 1580 C C . ARG A 1 196 ? -7.672 -1.854 23.902 1.00 90.81 196 ARG A C 1
ATOM 1582 O O . ARG A 1 196 ? -8.828 -1.539 24.145 1.00 90.81 196 ARG A O 1
ATOM 1589 N N . VAL A 1 197 ? -7.367 -2.856 23.080 1.00 93.69 197 VAL A N 1
ATOM 1590 C CA . VAL A 1 197 ? -8.386 -3.613 22.339 1.00 93.69 197 VAL A CA 1
ATOM 1591 C C . VAL A 1 197 ? -9.381 -4.298 23.278 1.00 93.69 197 VAL A C 1
ATOM 1593 O O . VAL A 1 197 ? -10.580 -4.287 23.008 1.00 93.69 197 VAL A O 1
ATOM 1596 N N . GLN A 1 198 ? -8.906 -4.899 24.374 1.00 92.31 198 GLN A N 1
ATOM 1597 C CA . GLN A 1 198 ? -9.782 -5.564 25.339 1.00 92.31 198 GLN A CA 1
ATOM 1598 C C . GLN A 1 198 ? -10.727 -4.566 26.015 1.00 92.31 198 GLN A C 1
ATOM 1600 O O . GLN A 1 198 ? -11.932 -4.800 26.036 1.00 92.31 198 GLN A O 1
ATOM 1605 N N . LYS A 1 199 ? -10.197 -3.446 26.518 1.00 91.00 199 LYS A N 1
ATOM 1606 C CA . LYS A 1 199 ? -11.000 -2.423 27.195 1.00 91.00 199 LYS A CA 1
ATOM 1607 C C . LYS A 1 199 ? -11.992 -1.748 26.258 1.00 91.00 199 LYS A C 1
ATOM 1609 O O . LYS A 1 199 ? -13.162 -1.628 26.602 1.00 91.00 199 LYS A O 1
ATOM 1614 N N . LEU A 1 200 ? -11.569 -1.406 25.045 1.00 92.31 200 LEU A N 1
ATOM 1615 C CA . LEU A 1 200 ? -12.464 -0.849 24.032 1.00 92.31 200 LEU A CA 1
ATOM 1616 C C . LEU A 1 200 ? -13.601 -1.815 23.682 1.00 92.31 200 LEU A C 1
ATOM 1618 O O . LEU A 1 200 ? -14.749 -1.392 23.581 1.00 92.31 200 LEU A O 1
ATOM 1622 N N . ALA A 1 201 ? -13.315 -3.114 23.555 1.00 93.56 201 ALA A N 1
ATOM 1623 C CA . ALA A 1 201 ? -14.344 -4.115 23.276 1.00 93.56 201 ALA A CA 1
ATOM 1624 C C . ALA A 1 201 ? -15.363 -4.284 24.421 1.00 93.56 201 ALA A C 1
ATOM 1626 O O . ALA A 1 201 ? -16.502 -4.660 24.153 1.00 93.56 201 ALA A O 1
ATOM 1627 N N . GLU A 1 202 ? -14.967 -4.022 25.669 1.00 92.00 202 GLU A N 1
ATOM 1628 C CA . GLU A 1 202 ? -15.850 -4.052 26.844 1.00 92.00 202 GLU A CA 1
ATOM 1629 C C . GLU A 1 202 ? -16.703 -2.782 26.963 1.00 92.00 202 GLU A C 1
ATOM 1631 O O . GLU A 1 202 ? -17.856 -2.859 27.378 1.00 92.00 202 GLU A O 1
ATOM 1636 N N . THR A 1 203 ? -16.151 -1.618 26.611 1.00 90.62 203 THR A N 1
ATOM 1637 C CA . THR A 1 203 ? -16.786 -0.322 26.891 1.00 90.62 203 THR A CA 1
ATOM 1638 C C . THR A 1 203 ? -17.614 0.232 25.734 1.00 90.62 203 THR A C 1
ATOM 1640 O O . THR A 1 203 ? -18.690 0.773 25.974 1.00 90.62 203 THR A O 1
ATOM 1643 N N . LEU A 1 204 ? -17.161 0.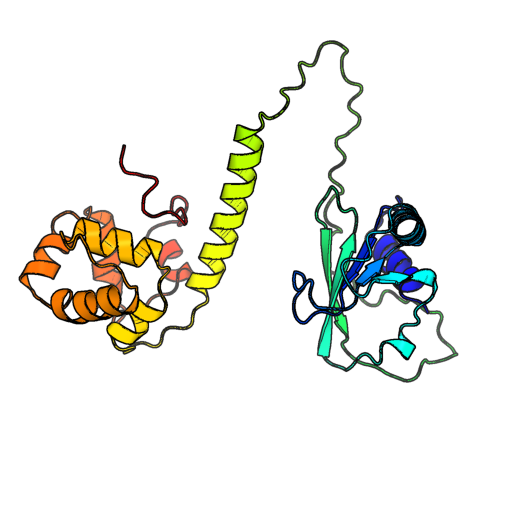087 24.483 1.00 89.50 204 LEU A N 1
ATOM 1644 C CA . LEU A 1 204 ? -17.860 0.642 23.313 1.00 89.50 204 LEU A CA 1
ATOM 1645 C C . LEU A 1 204 ? -19.322 0.178 23.156 1.00 89.50 204 LEU A C 1
ATOM 1647 O O . LEU A 1 204 ? -20.127 0.994 22.721 1.00 89.50 204 LEU A O 1
ATOM 1651 N N . PRO A 1 205 ? -19.712 -1.068 23.504 1.00 89.56 205 PRO A N 1
ATOM 1652 C CA . PRO A 1 205 ? -21.110 -1.492 23.402 1.00 89.56 205 PRO A CA 1
ATOM 1653 C C . PRO A 1 205 ? -22.063 -0.830 24.413 1.00 89.56 205 PRO A C 1
ATOM 1655 O O . PRO A 1 205 ? -23.269 -1.046 24.329 1.00 89.56 205 PRO A O 1
ATOM 1658 N N . GLY A 1 206 ? -21.556 -0.082 25.399 1.00 90.19 206 GLY A N 1
ATOM 1659 C CA . GLY A 1 206 ? -22.387 0.552 26.421 1.00 90.19 206 GLY A CA 1
ATOM 1660 C C . GLY A 1 206 ? -23.185 1.738 25.871 1.00 90.19 206 GLY A C 1
ATOM 1661 O O . GLY A 1 206 ? -22.609 2.639 25.265 1.00 90.19 206 GLY A O 1
ATOM 1662 N N . ASN A 1 207 ? -24.494 1.782 26.144 1.00 88.50 207 ASN A N 1
ATOM 1663 C CA . ASN A 1 207 ? -25.388 2.847 25.662 1.00 88.50 207 ASN A CA 1
ATOM 1664 C C . ASN A 1 207 ? -24.911 4.255 26.047 1.00 88.50 207 ASN A C 1
ATOM 1666 O O . ASN A 1 207 ? -24.873 5.130 25.193 1.00 88.50 207 ASN A O 1
ATOM 1670 N N . GLU A 1 208 ? -24.463 4.460 27.289 1.00 88.31 208 GLU A N 1
ATOM 1671 C CA . GLU A 1 208 ? -23.926 5.756 27.738 1.00 88.31 208 GLU A CA 1
ATOM 1672 C C . GLU A 1 208 ? -22.690 6.183 26.932 1.00 88.31 208 GLU A C 1
ATOM 1674 O O . GLU A 1 208 ? -22.506 7.355 26.607 1.00 88.31 208 GLU A O 1
ATOM 1679 N N . THR A 1 209 ? -21.837 5.219 26.571 1.00 88.00 209 THR A N 1
ATOM 1680 C CA . THR A 1 209 ? -20.645 5.485 25.757 1.00 88.00 209 THR A CA 1
ATOM 1681 C C . THR A 1 209 ? -21.043 5.839 24.330 1.00 88.00 209 THR A C 1
ATOM 1683 O O . THR A 1 209 ? -20.512 6.799 23.777 1.00 88.00 209 THR A O 1
ATOM 1686 N N . LEU A 1 210 ? -21.998 5.108 23.750 1.00 88.44 210 LEU A N 1
ATOM 1687 C CA . LEU A 1 210 ? -22.515 5.392 22.414 1.00 88.44 210 LEU A CA 1
ATOM 1688 C C . LEU A 1 210 ? -23.211 6.752 22.346 1.00 88.44 210 LEU A C 1
ATOM 1690 O O . LEU A 1 210 ? -22.969 7.484 21.395 1.00 88.44 210 LEU A O 1
ATOM 1694 N N . GLU A 1 211 ? -24.004 7.135 23.348 1.00 88.38 211 GLU A N 1
ATOM 1695 C CA . GLU A 1 211 ? -24.618 8.467 23.414 1.00 88.38 211 GLU A CA 1
ATOM 1696 C C . GLU A 1 211 ? -23.562 9.569 23.489 1.00 88.38 211 GLU A C 1
ATOM 1698 O O . GLU A 1 211 ? -23.617 10.537 22.727 1.00 88.38 211 GLU A O 1
ATOM 1703 N N . ARG A 1 212 ? -22.548 9.392 24.342 1.00 87.62 212 ARG A N 1
ATOM 1704 C CA . ARG A 1 212 ? -21.435 10.339 24.464 1.00 87.62 212 ARG A CA 1
ATOM 1705 C C . ARG A 1 212 ? -20.644 10.487 23.164 1.00 87.62 212 ARG A C 1
ATOM 1707 O O . ARG A 1 212 ? -20.161 11.577 22.882 1.00 87.62 212 ARG A O 1
ATOM 1714 N N . ILE A 1 213 ? -20.510 9.414 22.383 1.00 87.00 213 ILE A N 1
ATOM 1715 C CA . ILE A 1 213 ? -19.864 9.446 21.064 1.00 87.00 213 ILE A CA 1
ATOM 1716 C C . ILE A 1 213 ? -20.798 10.052 20.014 1.00 87.00 213 ILE A C 1
ATOM 1718 O O . ILE A 1 213 ? -20.330 10.783 19.154 1.00 87.00 213 ILE A O 1
ATOM 1722 N N . TRP A 1 214 ? -22.098 9.764 20.064 1.00 88.12 214 TRP A N 1
ATOM 1723 C CA . TRP A 1 214 ? -23.062 10.151 19.035 1.00 88.12 214 TRP A CA 1
ATOM 1724 C C . TRP A 1 214 ? -23.443 11.632 19.083 1.00 88.12 214 TRP A C 1
ATOM 1726 O O . TRP A 1 214 ? -23.588 12.263 18.037 1.00 88.12 214 TRP A O 1
ATOM 1736 N N . LEU A 1 215 ? -23.612 12.199 20.282 1.00 87.25 215 LEU A N 1
ATOM 1737 C CA . LEU A 1 215 ? -24.075 13.581 20.461 1.00 87.25 215 LEU A CA 1
ATOM 1738 C C . LEU A 1 215 ? -23.149 14.643 19.830 1.00 87.25 215 LEU A C 1
ATOM 1740 O O . LEU A 1 215 ? -23.681 15.556 19.195 1.00 87.25 215 LEU A O 1
ATOM 1744 N N . PRO A 1 216 ? -21.808 14.546 19.939 1.00 86.75 216 PRO A N 1
ATOM 1745 C CA . PRO A 1 216 ? -20.891 15.518 19.342 1.00 86.75 216 PRO A CA 1
ATOM 1746 C C . PRO A 1 216 ? -20.754 15.405 17.819 1.00 86.75 216 PRO A C 1
ATOM 1748 O O . PRO A 1 216 ? -20.184 16.300 17.200 1.00 86.75 216 PRO A O 1
ATOM 1751 N N . ILE A 1 217 ? -21.237 14.323 17.196 1.00 86.12 217 ILE A N 1
ATOM 1752 C CA . ILE A 1 217 ? -21.061 14.110 15.756 1.00 86.12 217 ILE A CA 1
ATOM 1753 C C . ILE A 1 217 ? -21.869 15.169 14.979 1.00 86.12 217 ILE A C 1
ATOM 1755 O O . ILE A 1 217 ? -23.070 15.348 15.238 1.00 86.12 217 ILE A O 1
ATOM 1759 N N . PRO A 1 218 ? -21.265 15.856 13.990 1.00 87.06 218 PRO A N 1
ATOM 1760 C CA . PRO A 1 218 ? -21.976 16.805 13.138 1.00 87.06 218 PRO A CA 1
ATOM 1761 C C . PRO A 1 218 ? -23.213 16.188 12.473 1.00 87.06 218 PRO A C 1
ATOM 1763 O O . PRO A 1 218 ? -23.256 14.993 12.180 1.00 87.06 218 PRO A O 1
ATOM 1766 N N . GLY A 1 219 ? -24.237 17.011 12.222 1.00 86.88 219 GLY A N 1
ATOM 1767 C CA . GLY A 1 219 ? -25.484 16.578 11.575 1.00 86.88 219 GLY A CA 1
ATOM 1768 C C . GLY A 1 219 ? -25.264 15.773 10.283 1.00 86.88 219 GLY A C 1
ATOM 1769 O O . GLY A 1 219 ? -25.756 14.646 10.214 1.00 86.88 219 GLY A O 1
ATOM 1770 N N . PRO A 1 220 ? -24.457 16.269 9.323 1.00 83.81 220 PRO A N 1
ATOM 1771 C CA . PRO A 1 220 ? -24.167 15.543 8.084 1.00 83.81 220 PRO A CA 1
ATOM 1772 C C . PRO A 1 220 ? -23.551 14.158 8.329 1.00 83.81 220 PRO A C 1
ATOM 1774 O O . PRO A 1 220 ? -23.993 13.162 7.765 1.00 83.81 220 PRO A O 1
ATOM 1777 N N . SER A 1 221 ? -22.587 14.053 9.246 1.00 86.12 221 SER A N 1
ATOM 1778 C CA . SER A 1 221 ? -21.951 12.776 9.587 1.00 86.12 221 SER A CA 1
ATOM 1779 C C . SER A 1 221 ? -22.937 11.797 10.244 1.00 86.12 221 SER A C 1
ATOM 1781 O O . SER A 1 221 ? -22.896 10.596 9.971 1.00 86.12 221 SER A O 1
ATOM 1783 N N . ARG A 1 222 ? -23.880 12.289 11.062 1.00 89.69 222 ARG A N 1
ATOM 1784 C CA . ARG A 1 222 ? -24.965 11.461 11.619 1.00 89.69 222 ARG A CA 1
ATOM 1785 C C . ARG A 1 222 ? -25.922 10.956 10.543 1.00 89.69 222 ARG A C 1
ATOM 1787 O O . ARG A 1 222 ? -26.381 9.820 10.648 1.00 89.69 222 ARG A O 1
ATOM 1794 N N . GLU A 1 223 ? -26.218 11.753 9.519 1.00 88.62 223 GLU A N 1
ATOM 1795 C CA . GLU A 1 223 ? -27.043 11.319 8.384 1.00 88.62 223 GLU A CA 1
ATOM 1796 C C . GLU A 1 223 ? -26.373 10.193 7.597 1.00 88.62 223 GLU A C 1
ATOM 1798 O O . GLU A 1 223 ? -27.022 9.184 7.312 1.00 88.62 223 GLU A O 1
ATOM 1803 N N . VAL A 1 224 ? -25.068 10.313 7.332 1.00 89.56 224 VAL A N 1
ATOM 1804 C CA . VAL A 1 224 ? -24.268 9.254 6.698 1.00 89.56 224 VAL A CA 1
ATOM 1805 C C . VAL A 1 224 ? -24.320 7.966 7.523 1.00 89.56 224 VAL A C 1
ATOM 1807 O O . VAL A 1 224 ? -24.649 6.902 6.996 1.00 89.56 224 VAL A O 1
ATOM 1810 N N . LEU A 1 225 ? -24.063 8.047 8.833 1.00 89.69 225 LEU A N 1
ATOM 1811 C CA . LEU A 1 225 ? -24.100 6.879 9.719 1.00 89.69 225 LEU A CA 1
ATOM 1812 C C . LEU A 1 225 ? -25.494 6.253 9.792 1.00 89.69 225 LEU A C 1
ATOM 1814 O O . LEU A 1 225 ? -25.627 5.032 9.724 1.00 89.69 225 LEU A O 1
ATOM 1818 N N . ARG A 1 226 ? -26.546 7.071 9.886 1.00 91.00 226 ARG A N 1
ATOM 1819 C CA . ARG A 1 226 ? -27.931 6.591 9.877 1.00 91.00 226 ARG A CA 1
ATOM 1820 C C . ARG A 1 226 ? -28.240 5.854 8.582 1.00 91.00 226 ARG A C 1
ATOM 1822 O O . ARG A 1 226 ? -28.832 4.781 8.632 1.00 91.00 226 ARG A O 1
ATOM 1829 N N . TRP A 1 227 ? -27.818 6.406 7.449 1.00 92.19 227 TRP A N 1
ATOM 1830 C CA . TRP A 1 227 ? -27.997 5.794 6.141 1.00 92.19 227 TRP A CA 1
ATOM 1831 C C . TRP A 1 227 ? -27.317 4.420 6.058 1.00 92.19 227 TRP A C 1
ATOM 1833 O O . TRP A 1 227 ? -27.955 3.440 5.678 1.00 92.19 227 TRP A O 1
ATOM 1843 N N . ILE A 1 228 ? -26.058 4.317 6.493 1.00 90.50 228 ILE A N 1
ATOM 1844 C CA . ILE A 1 228 ? -25.317 3.046 6.510 1.00 90.50 228 ILE A CA 1
ATOM 1845 C C . ILE A 1 228 ? -26.008 2.024 7.423 1.00 90.50 228 ILE A C 1
ATOM 1847 O O . ILE A 1 228 ? -26.253 0.890 7.015 1.00 90.50 228 ILE A O 1
ATOM 1851 N N . LEU A 1 229 ? -26.331 2.414 8.657 1.00 88.50 229 LEU A N 1
ATOM 1852 C CA . LEU A 1 229 ? -26.834 1.493 9.677 1.00 88.50 229 LEU A CA 1
ATOM 1853 C C . LEU A 1 229 ? -28.279 1.046 9.423 1.00 88.50 229 LEU A C 1
ATOM 1855 O O . LEU A 1 229 ? -28.597 -0.115 9.660 1.00 88.50 229 LEU A O 1
ATOM 1859 N N . MET A 1 230 ? -29.147 1.948 8.958 1.00 89.25 230 MET A N 1
ATOM 1860 C CA . MET A 1 230 ? -30.591 1.694 8.844 1.00 89.25 230 MET A CA 1
ATOM 1861 C C . MET A 1 230 ? -31.009 1.273 7.434 1.00 89.25 230 MET A C 1
ATOM 1863 O O . MET A 1 230 ? -31.841 0.385 7.294 1.00 89.25 230 MET A O 1
ATOM 1867 N N . GLU A 1 231 ? -30.458 1.897 6.387 1.00 90.19 231 GLU A N 1
ATOM 1868 C CA . GLU A 1 231 ? -30.872 1.627 4.999 1.00 90.19 231 GLU A CA 1
ATOM 1869 C C . GLU A 1 231 ? -29.982 0.596 4.295 1.00 90.19 231 GLU A C 1
ATOM 1871 O O . GLU A 1 231 ? -30.371 0.050 3.264 1.00 90.19 231 GLU A O 1
ATOM 1876 N N . ARG A 1 232 ? -28.772 0.346 4.811 1.00 87.81 232 ARG A N 1
ATOM 1877 C CA . ARG A 1 232 ? -27.775 -0.529 4.173 1.00 87.81 232 ARG A CA 1
ATOM 1878 C C . ARG A 1 232 ? -27.297 -1.667 5.076 1.00 87.81 232 ARG A C 1
ATOM 1880 O O . ARG A 1 232 ? -26.241 -2.240 4.831 1.00 87.81 232 ARG A O 1
ATOM 1887 N N . GLU A 1 233 ? -28.060 -1.972 6.125 1.00 85.25 233 GLU A N 1
ATOM 1888 C CA . GLU A 1 233 ? -27.785 -3.078 7.058 1.00 85.25 233 GLU A CA 1
ATOM 1889 C C . GLU A 1 233 ? -26.362 -3.037 7.655 1.00 85.25 233 GLU A C 1
ATOM 1891 O O . GLU A 1 233 ? -25.740 -4.062 7.931 1.00 85.25 233 GLU A O 1
ATOM 1896 N N . GLY A 1 234 ? -25.824 -1.829 7.854 1.00 82.94 234 GLY A N 1
ATOM 1897 C CA . GLY A 1 234 ? -24.505 -1.612 8.441 1.00 82.94 234 GLY A CA 1
ATOM 1898 C C . GLY A 1 234 ? -23.330 -1.729 7.470 1.00 82.94 234 GLY A C 1
ATOM 1899 O O . GLY A 1 234 ? -22.189 -1.773 7.930 1.00 82.94 234 GLY A O 1
ATOM 1900 N N . TRP A 1 235 ? -23.561 -1.767 6.153 1.00 83.81 235 TRP A N 1
ATOM 1901 C CA . TRP A 1 235 ? -22.483 -1.882 5.168 1.00 83.81 235 TRP A CA 1
ATOM 1902 C C . TRP A 1 235 ? -22.706 -1.032 3.908 1.00 83.81 235 TRP A C 1
ATOM 1904 O O . TRP A 1 235 ? -23.762 -1.064 3.288 1.00 83.81 235 TRP A O 1
ATOM 1914 N N . ALA A 1 236 ? -21.684 -0.298 3.465 1.00 84.62 236 ALA A N 1
ATOM 1915 C CA . ALA A 1 236 ? -21.699 0.431 2.197 1.00 84.62 236 ALA A CA 1
ATOM 1916 C C . ALA A 1 236 ? -20.287 0.524 1.603 1.00 84.62 236 ALA A C 1
ATOM 1918 O O . ALA A 1 236 ? -19.306 0.542 2.341 1.00 84.62 236 ALA A O 1
ATOM 1919 N N . THR A 1 237 ? -20.184 0.612 0.273 1.00 81.81 237 THR A N 1
ATOM 1920 C CA . THR A 1 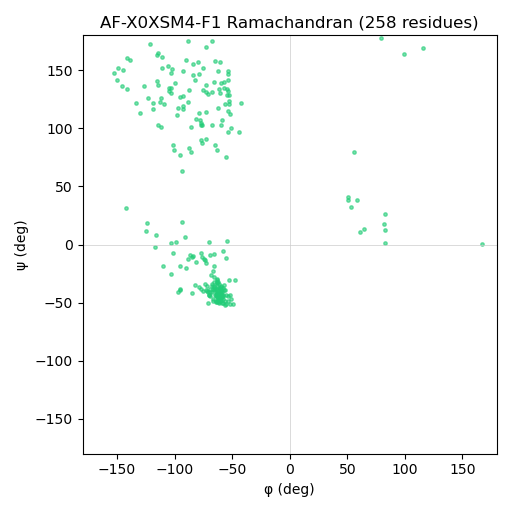237 ? -18.903 0.906 -0.392 1.00 81.81 237 THR A CA 1
ATOM 1921 C C . THR A 1 237 ? -18.656 2.411 -0.441 1.00 81.81 237 THR A C 1
ATOM 1923 O O . THR A 1 237 ? -19.611 3.193 -0.486 1.00 81.81 237 THR A O 1
ATOM 1926 N N . ILE A 1 238 ? -17.383 2.809 -0.526 1.00 77.56 238 ILE A N 1
ATOM 1927 C CA . ILE A 1 238 ? -16.975 4.211 -0.704 1.00 77.56 238 ILE A CA 1
ATOM 1928 C C . ILE A 1 238 ? -17.678 4.824 -1.920 1.00 77.56 238 ILE A C 1
ATOM 1930 O O . ILE A 1 238 ? -18.287 5.877 -1.804 1.00 77.56 238 ILE A O 1
ATOM 1934 N N . GLN A 1 239 ? -17.745 4.114 -3.049 1.00 77.12 239 GLN A N 1
ATOM 1935 C CA . GLN A 1 239 ? -18.442 4.593 -4.249 1.00 77.12 239 GLN A CA 1
ATOM 1936 C C . GLN A 1 239 ? -19.925 4.936 -4.000 1.00 77.12 239 GLN A C 1
ATOM 1938 O O . GLN A 1 239 ? -20.438 5.921 -4.535 1.00 77.12 239 GLN A O 1
ATOM 1943 N N . HIS A 1 240 ? -20.631 4.141 -3.187 1.00 84.50 240 HIS A N 1
ATOM 1944 C CA . HIS A 1 240 ? -22.020 4.440 -2.837 1.00 84.50 240 HIS A CA 1
ATOM 1945 C C . HIS A 1 240 ? -22.134 5.676 -1.940 1.00 84.50 240 HIS A C 1
ATOM 1947 O O . HIS A 1 240 ? -23.069 6.459 -2.114 1.00 84.50 240 HIS A O 1
ATOM 1953 N N . LEU A 1 241 ? -21.194 5.846 -1.005 1.00 83.56 241 LEU A N 1
ATOM 1954 C CA . LEU A 1 241 ? -21.117 7.030 -0.154 1.00 83.56 241 LEU A CA 1
ATOM 1955 C C . LEU A 1 241 ? -20.835 8.271 -0.999 1.00 83.56 241 LEU A C 1
ATOM 1957 O O . LEU A 1 241 ? -21.609 9.224 -0.935 1.00 83.56 241 LEU A O 1
ATOM 1961 N N . SER A 1 242 ? -19.832 8.211 -1.878 1.00 82.06 242 SER A N 1
ATOM 1962 C CA . SER A 1 242 ? -19.447 9.336 -2.726 1.00 82.06 242 SER A CA 1
ATOM 1963 C C . SER A 1 242 ? -20.566 9.785 -3.657 1.00 82.06 242 SER A C 1
ATOM 1965 O O . SER A 1 242 ? -20.796 10.977 -3.840 1.00 82.06 242 SER A O 1
ATOM 1967 N N . LYS A 1 243 ? -21.331 8.832 -4.200 1.00 83.75 243 LYS A N 1
ATOM 1968 C CA . LYS A 1 243 ? -22.482 9.135 -5.057 1.00 83.75 243 LYS A CA 1
ATOM 1969 C C . LYS A 1 243 ? -23.615 9.852 -4.313 1.00 83.75 243 LYS A C 1
ATOM 1971 O O . LYS A 1 243 ? -24.351 10.608 -4.942 1.00 83.75 243 LYS A O 1
ATOM 1976 N N . LYS A 1 244 ? -23.805 9.581 -3.016 1.00 85.12 244 LYS A N 1
ATOM 1977 C CA . LYS A 1 244 ? -24.929 10.123 -2.232 1.00 85.12 244 LYS A CA 1
ATOM 1978 C C . LYS A 1 244 ? -24.571 11.391 -1.458 1.00 85.12 244 LYS A C 1
ATOM 1980 O O . LYS A 1 244 ? -25.411 12.278 -1.363 1.00 85.12 244 LYS A O 1
ATOM 1985 N N . PHE A 1 245 ? -23.362 11.464 -0.913 1.00 84.69 245 PHE A N 1
ATOM 1986 C CA . PHE A 1 245 ? -22.947 12.520 0.014 1.00 84.69 245 PHE A CA 1
ATOM 1987 C C . PHE A 1 245 ? -21.800 13.393 -0.517 1.00 84.69 245 PHE A C 1
ATOM 1989 O O . PHE A 1 245 ? -21.442 14.365 0.137 1.00 84.69 245 PHE A O 1
ATOM 1996 N N . GLY A 1 246 ? -21.277 13.098 -1.711 1.00 80.12 246 GLY A N 1
ATOM 1997 C CA . GLY A 1 246 ? -20.160 13.823 -2.318 1.00 80.12 246 GLY A CA 1
ATOM 1998 C C . GLY A 1 246 ? -18.812 13.116 -2.130 1.00 80.12 246 GLY A C 1
ATOM 1999 O O . GLY A 1 246 ? -18.710 12.179 -1.338 1.00 80.12 246 GLY A O 1
ATOM 2000 N N . PRO A 1 247 ? -17.785 13.506 -2.905 1.00 72.44 247 PRO A N 1
ATOM 2001 C CA . PRO A 1 247 ? -16.466 12.881 -2.856 1.00 72.44 247 PRO A CA 1
ATOM 2002 C C . PRO A 1 247 ? -15.807 13.052 -1.483 1.00 72.44 247 PRO A C 1
ATOM 2004 O O . PRO A 1 247 ? -16.025 14.043 -0.792 1.00 72.44 247 PRO A O 1
ATOM 2007 N N . ASP A 1 248 ? -14.987 12.074 -1.110 1.00 67.38 248 ASP A N 1
ATOM 2008 C CA . ASP A 1 248 ? -14.238 12.073 0.144 1.00 67.38 248 ASP A CA 1
ATOM 2009 C C . ASP A 1 248 ? -12.898 12.792 -0.060 1.00 67.38 248 ASP A C 1
ATOM 2011 O O . ASP A 1 248 ? -11.896 12.172 -0.408 1.00 67.38 248 ASP A O 1
ATOM 2015 N N . SER A 1 249 ? -12.918 14.122 0.034 1.00 59.72 249 SER A N 1
ATOM 2016 C CA . SER A 1 249 ? -11.766 14.978 -0.279 1.00 59.72 249 SER A CA 1
ATOM 2017 C C . SER A 1 249 ? -10.966 15.442 0.944 1.00 59.72 249 SER A C 1
ATOM 2019 O O . SER A 1 249 ? -10.041 16.224 0.764 1.00 59.72 249 SER A O 1
ATOM 2021 N N . ASP A 1 250 ? -11.320 15.016 2.165 1.00 58.50 250 ASP A N 1
ATOM 2022 C CA . ASP A 1 250 ? -10.828 15.643 3.412 1.00 58.50 250 ASP A CA 1
ATOM 2023 C C . ASP A 1 250 ? -10.529 14.642 4.550 1.00 58.50 250 ASP A C 1
ATOM 2025 O O . ASP A 1 250 ? -10.721 14.919 5.732 1.00 58.50 250 ASP A O 1
ATOM 2029 N N . THR A 1 251 ? -10.103 13.422 4.216 1.00 58.00 251 THR A N 1
ATOM 2030 C CA . THR A 1 251 ? -9.721 12.409 5.215 1.00 58.00 251 THR A CA 1
ATOM 2031 C C . THR A 1 251 ? -8.233 12.090 5.131 1.00 58.00 251 THR A C 1
ATOM 2033 O O . THR A 1 251 ? -7.781 11.340 4.262 1.00 58.00 251 THR A O 1
ATOM 2036 N N . THR A 1 252 ? -7.472 12.651 6.073 1.00 56.09 252 THR A N 1
ATOM 2037 C CA . THR A 1 252 ? -6.059 12.335 6.309 1.00 56.09 252 THR A CA 1
ATOM 2038 C C . THR A 1 252 ? -5.917 11.033 7.105 1.00 56.09 252 THR A C 1
ATOM 2040 O O . THR A 1 252 ? -6.832 10.584 7.803 1.00 56.09 252 THR A O 1
ATOM 2043 N N . TRP A 1 253 ? -4.755 10.384 7.002 1.00 55.28 253 TRP A N 1
ATOM 2044 C CA . TRP A 1 253 ? -4.463 9.147 7.746 1.00 55.28 253 TRP A CA 1
ATOM 2045 C C . TRP A 1 253 ? -4.364 9.389 9.259 1.00 55.28 253 TRP A C 1
ATOM 2047 O O . TRP A 1 253 ? -4.728 8.540 10.086 1.00 55.28 253 TRP A O 1
ATOM 2057 N N . TRP A 1 254 ? -3.865 10.567 9.627 1.00 54.41 254 TRP A N 1
ATOM 2058 C CA . TRP A 1 254 ? -3.699 10.975 11.007 1.00 54.41 254 TRP A CA 1
ATOM 2059 C C . TRP A 1 254 ? -4.992 11.590 11.522 1.00 54.41 254 TRP A C 1
ATOM 2061 O O . TRP A 1 254 ? -5.257 12.771 11.343 1.00 54.41 254 TRP A O 1
ATOM 2071 N N . TRP A 1 255 ? -5.750 10.805 12.285 1.00 50.41 255 TRP A N 1
ATOM 2072 C CA . TRP A 1 255 ? -6.978 11.251 12.961 1.00 50.41 255 TRP A CA 1
ATOM 2073 C C . TRP A 1 255 ? -6.790 12.450 13.925 1.00 50.41 255 TRP A C 1
ATOM 2075 O O . TRP A 1 255 ? -7.762 12.960 14.472 1.00 50.41 255 TRP A O 1
ATOM 2085 N N . ASN A 1 256 ? -5.545 12.888 14.148 1.00 44.22 256 ASN A N 1
ATOM 2086 C CA . ASN A 1 256 ? -5.178 13.998 15.026 1.00 44.22 256 ASN A CA 1
ATOM 2087 C C . ASN A 1 256 ? -4.875 15.309 14.277 1.00 44.22 256 ASN A C 1
ATOM 2089 O O . ASN A 1 256 ? -4.690 16.336 14.929 1.00 44.22 256 ASN A O 1
ATOM 2093 N N . GLU A 1 257 ? -4.816 15.306 12.945 1.00 40.62 257 GLU A N 1
ATOM 2094 C CA . GLU A 1 257 ? -4.615 16.529 12.160 1.00 40.62 257 GLU A CA 1
ATOM 2095 C C . GLU A 1 257 ? -5.974 17.198 11.931 1.00 40.62 257 GLU A C 1
ATOM 2097 O O . GLU A 1 257 ? -6.639 17.006 10.922 1.00 40.62 257 GLU A O 1
ATOM 2102 N N . GLY A 1 258 ? -6.436 17.911 12.959 1.00 39.94 258 GLY A N 1
ATOM 2103 C CA . GLY A 1 258 ? -7.743 18.574 12.975 1.00 39.94 258 GLY A CA 1
ATOM 2104 C C . GLY A 1 258 ? -8.193 19.075 14.349 1.00 39.94 258 GLY A C 1
ATOM 2105 O O . GLY A 1 258 ? -9.277 19.636 14.467 1.00 39.94 258 GLY A O 1
ATOM 2106 N N . GLN A 1 259 ? -7.384 18.896 15.400 1.00 31.78 259 GLN A N 1
ATOM 2107 C CA . GLN A 1 259 ? -7.564 19.615 16.664 1.00 31.78 259 GLN A CA 1
ATOM 2108 C C . GLN A 1 259 ? -6.669 20.859 16.679 1.00 31.78 259 GLN A C 1
ATOM 2110 O O . GLN A 1 259 ? -5.614 20.871 17.311 1.00 31.78 259 GLN A O 1
ATOM 2115 N N . VAL A 1 260 ? -7.110 21.887 15.952 1.00 28.64 260 VAL A N 1
ATOM 2116 C CA . VAL A 1 260 ? -6.773 23.295 16.209 1.00 28.64 260 VAL A CA 1
ATOM 2117 C C . VAL A 1 260 ? -8.073 24.024 16.507 1.00 28.64 260 VAL A C 1
ATOM 2119 O O . VAL A 1 260 ? -9.041 23.813 15.743 1.00 28.64 260 VAL A O 1
#

Sequence (260 aa):
QTLEDLHYAILYSFERETDNAYEFCTGKDPYDRSGVRYVCKETVQQIEKKGSAEGKTGSAAMITLASLDLKDDQVFSYWFDMSKEWVHLIHVLTCESADLSQDYPMLIEKVGNSPALQFLEELDEPEDSEQEELSENDLLGLLMGEFQVLWRQEIENVLMRPNTRLKTALNKLPSHWLQGICQQIGMEGLKNRKERVQKLAETLPGNETLERIWLPIPGPSREVLRWILMEREGWATIQHLSKKFGPDSDTTWWWNEGQV

Foldseek 3Di:
DFLVVVVVVVCVLLVHDDQFKKKKFQAPDQPRPQGEIATAPVVVVVCVVVVDPPHRYHHRVPGHPVNVVDDAQRWIWMFGHPPVGDIDIDGRHDDDDDDPVDDDDDDPDDDDHNPDPPPPPVPVPPPPPPPPPQDPVNVVVVVLQVVQVVVVVVLLPPDDDDPDQQLRNLVSDDQLVLVVVCVLLVNPDDDDSNSSSVVCSVPVVDPVSVCSVQVPDDPLVNVLQCCCVPVVVNDDDQVVCCVPSNHPPDDTSDPPVPPD

Organism: NCBI:txid412755

pLDDT: mean 78.5, std 14.2, range [28.64, 94.0]